Protein 1FYA (pdb70)

InterPro domains:
  IPR001844 Chaperonin Cpn60/GroEL [MF_00600] (2-547)
  IPR001844 Chaperonin Cpn60/GroEL [PR00298] (27-53)
  IPR001844 Chaperonin Cpn60/GroEL [PR00298] (83-110)
  IPR001844 Chaperonin Cpn60/GroEL [PR00298] (268-291)
  IPR001844 Chaperonin Cpn60/GroEL [PR00298] (350-375)
  IPR001844 Chaperonin Cpn60/GroEL [PR00298] (398-419)
  IPR001844 Chaperonin Cpn60/GroEL [PTHR45633] (2-528)
  IPR001844 Chaperonin Cpn60/GroEL [TIGR02348] (3-526)
  IPR001844 Chaperonin Cpn60/GroEL [cd03344] (4-523)
  IPR002423 Chaperonin Cpn60/GroEL/TCP-1 family [PF00118] (23-522)
  IPR018370 Chaperonin Cpn60, conserved site [PS00296] (405-416)
  IPR027409 GroEL-like apical domain superfamily [G3DSA:3.50.7.10] (192-373)
  IPR027409 GroEL-like apical domain superfamily [SSF52029] (185-376)
  IPR027410 TCP-1-like chaperonin intermediate domain superfamily [G3DSA:3.30.260.10] (137-410)
  IPR027410 TCP-1-like chaperonin intermediate domain superfamily [SSF54849] (137-203)
  IPR027413 GroEL-like equatorial domain superfamily [G3DSA:1.10.560.10] (6-522)
  IPR027413 GroEL-like equatorial domain superfamily [SSF48592] (7-521)

Organism: Escherichia coli (strain K12) (NCBI:txid83333)

Sequence (193 aa):
GLVPRGSEGMQFDRGYLSPYFINKPETGEVELESPFILLTDKKISNIRELLPVLEAVAKAGKPLLIIAEDVEGEALATLVVNTMRGIVKVAAVKAPGFGDRRKAMLQDIATLTGGTVISEELGMKLEKATLEDLGQAKRVVITKDTTTIIDGVGEEAAIQGRVAQIRQQIEEATSDYDREKLQERVAKLAGGV

Foldseek 3Di:
DDDPDFQPFQKFWKFFPDLLLDPPVVQSKHKFFWEWEAAEADEAADQLQCVQVLVQQLVVVGAYEYEYQYQDHPRVVVVSVCCNVVSHNYTYIYQHDDDPVSVLLSVLLCQQQQAAYQYPVVVGTSNPGHSNNIGTARMWMGHRTMIGGAARPHDPVSLVVSLVVLVVVLVVDDDPVSNVSSVSSNVSSRNRD

Secondary structure (DSSP, 8-state):
---SS----EEES---S-GGG--BTTTTBEEEES-EEEEBSSEE--STTTHHHHHHHHHHT--EEEEESEE-HHHHHHHHHHHHHTS--EEEEEPSS-HHHHHHHHHHHHHHHT---B-TTTT--GGG--TTTSEEEEEEEE-SS-EEEEEE---HHHHHHHHHHHHHHHHH-SSHHHHHHHHHHHHHHHHH-

B-factor: mean 19.39, std 9.58, range [2.0, 59.07]

Solvent-accessible surface area: 9599 Å² total; per-residue (Å²): 132,185,101,142,62,58,58,131,11,5,87,5,118,70,13,30,38,8,87,131,5,46,79,34,118,109,95,24,47,1,80,2,100,55,0,12,0,0,0,0,10,19,92,0,50,38,42,84,30,0,84,58,2,12,132,32,0,42,180,48,67,47,26,0,0,0,0,0,52,24,2,61,56,66,0,35,58,35,0,24,68,32,26,122,180,64,95,11,54,2,0,0,0,64,0,5,28,162,43,127,60,43,91,26,8,0,70,4,3,0,25,0,1,43,13,60,17,0,17,96,105,139,54,54,75,0,69,174,7,77,69,110,30,4,0,61,3,56,36,0,27,0,38,111,93,32,0,16,0,40,54,12,89,10,132,141,82,38,13,121,35,33,14,55,91,0,132,66,72,41,140,130,21,123,39,104,149,64,89,78,59,24,47,64,10,27,66,47,0,57,10,0,90

Radius of gyration: 16.26 Å; Cα contacts (8 Å, |Δi|>4): 420; chains: 1; bounding box: 42×41×42 Å

Structure (mmCIF, N/CA/C/O backbone):
data_1FYA
#
_entry.id   1FYA
#
_cell.length_a   75.930
_cell.length_b   83.940
_cell.length_c   35.300
_cell.angle_alpha   90.00
_cell.angle_beta   90.00
_cell.angle_gamma   90.00
#
_symmetry.space_group_name_H-M   'P 21 21 2'
#
loop_
_entity.id
_entity.type
_entity.pdbx_description
1 polymer '60 KD CHAPERONIN'
2 non-polymer GLYCEROL
3 water water
#
loop_
_atom_site.group_PDB
_atom_site.id
_atom_site.type_symbol
_atom_site.label_atom_id
_atom_site.label_alt_id
_atom_site.label_comp_id
_atom_site.label_asym_id
_atom_site.label_entity_id
_atom_site.label_seq_id
_atom_site.pdbx_PDB_ins_code
_atom_site.Cartn_x
_atom_site.Cartn_y
_atom_site.Cartn_z
_atom_site.occupancy
_atom_site.B_iso_or_equiv
_atom_site.auth_seq_id
_atom_site.auth_comp_id
_atom_site.auth_asym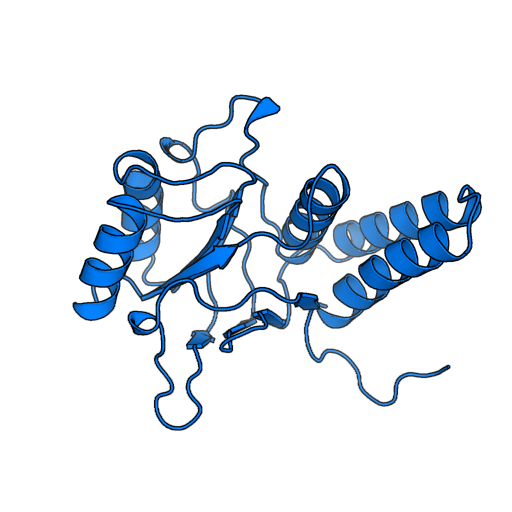_id
_atom_site.auth_atom_id
_atom_site.pdbx_PDB_model_num
ATOM 1 N N . GLY A 1 1 ? 52.623 13.518 15.720 1.00 46.53 184 GLY A N 1
ATOM 2 C CA . GLY A 1 1 ? 52.832 12.227 15.006 1.00 45.79 184 GLY A CA 1
ATOM 3 C C . GLY A 1 1 ? 52.490 12.354 13.525 1.00 45.26 184 GLY A C 1
ATOM 4 O O . GLY A 1 1 ? 51.605 13.117 13.142 1.00 46.39 184 GLY A O 1
ATOM 5 N N . LEU A 1 2 ? 53.186 11.589 12.694 1.00 43.92 185 LEU A N 1
ATOM 6 C CA . LEU A 1 2 ? 53.015 11.583 11.258 1.00 42.98 185 LEU A CA 1
ATOM 7 C C . LEU A 1 2 ? 51.607 11.199 10.801 1.00 42.44 185 LEU A C 1
ATOM 8 O O . LEU A 1 2 ? 50.946 10.396 11.452 1.00 43.13 185 LEU A O 1
ATOM 13 N N . VAL A 1 3 ? 51.213 11.719 9.643 1.00 41.49 186 VAL A N 1
ATOM 14 C CA . VAL A 1 3 ? 49.921 11.362 9.063 1.00 41.57 186 VAL A CA 1
ATOM 15 C C . VAL A 1 3 ? 50.182 10.551 7.793 1.00 41.97 186 VAL A C 1
ATOM 16 O O . VAL A 1 3 ? 50.799 11.007 6.835 1.00 41.54 186 VAL A O 1
ATOM 19 N N . PRO A 1 4 ? 49.738 9.297 7.810 1.00 43.17 187 PRO A N 1
ATOM 20 C CA . PRO A 1 4 ? 49.924 8.359 6.727 1.00 44.06 187 PRO A CA 1
ATOM 21 C C . PRO A 1 4 ? 49.493 8.804 5.344 1.00 44.59 187 PRO A C 1
ATOM 22 O O . PRO A 1 4 ? 50.187 8.505 4.363 1.00 45.79 187 PRO A O 1
ATOM 26 N N . ARG A 1 5 ? 48.352 9.472 5.220 1.00 44.10 188 ARG A N 1
ATOM 27 C CA . ARG A 1 5 ? 47.868 9.905 3.916 1.00 43.67 188 ARG A CA 1
ATOM 28 C C . ARG A 1 5 ? 48.193 11.364 3.625 1.00 42.89 188 ARG A C 1
ATOM 29 O O . ARG A 1 5 ? 49.043 11.960 4.285 1.00 42.97 188 ARG A O 1
ATOM 31 N N . GLY A 1 6 ? 47.513 11.924 2.624 1.00 41.80 189 GLY A N 1
ATOM 32 C CA . GLY A 1 6 ? 47.759 13.294 2.228 1.00 40.57 189 GLY A CA 1
ATOM 33 C C . GLY A 1 6 ? 46.548 14.204 2.250 1.00 40.05 189 GLY A C 1
ATOM 34 O O . GLY A 1 6 ? 46.045 14.587 3.305 1.00 40.77 189 GLY A O 1
ATOM 35 N N . SER A 1 7 ? 46.061 14.537 1.059 1.00 38.94 190 SER A N 1
ATOM 36 C CA . SER A 1 7 ? 44.951 15.459 0.905 1.00 37.42 190 SER A CA 1
ATOM 37 C C . SER A 1 7 ? 43.566 14.845 0.876 1.00 35.72 190 SER A C 1
ATOM 38 O O . SER A 1 7 ? 42.864 14.728 -0.130 1.00 36.36 190 SER A O 1
ATOM 41 N N . GLU A 1 8 ? 43.057 14.598 2.083 1.00 32.14 191 GLU A N 1
ATOM 42 C CA . GLU A 1 8 ? 41.738 14.046 2.324 1.00 29.53 191 GLU A CA 1
ATOM 43 C C . GLU A 1 8 ? 40.696 15.161 2.198 1.00 26.87 191 GLU A C 1
ATOM 44 O O . GLU A 1 8 ? 39.516 14.922 1.945 1.00 27.34 191 GLU A O 1
ATOM 50 N N . GLY A 1 9 ? 41.142 16.389 2.449 1.00 22.60 192 GLY A N 1
ATOM 51 C CA . GLY A 1 9 ? 40.305 17.563 2.356 1.00 18.25 192 GLY A CA 1
ATOM 52 C C . GLY A 1 9 ? 40.131 18.269 3.696 1.00 15.17 192 GLY A C 1
ATOM 53 O O . GLY A 1 9 ? 40.427 17.712 4.745 1.00 12.62 192 GLY A O 1
ATOM 54 N N . MET A 1 10 ? 39.872 19.572 3.611 1.00 14.30 193 MET A N 1
ATOM 55 C CA . MET A 1 10 ? 39.622 20.369 4.808 1.00 14.52 193 MET A CA 1
ATOM 56 C C . MET A 1 10 ? 38.230 19.970 5.317 1.00 14.58 193 MET A C 1
ATOM 57 O O . MET A 1 10 ? 37.256 20.026 4.565 1.00 13.43 193 MET A O 1
ATOM 62 N N . GLN A 1 11 ? 38.152 19.548 6.570 1.00 14.71 194 GLN A N 1
ATOM 63 C CA . GLN A 1 11 ? 36.882 19.127 7.145 1.00 14.37 194 GLN A CA 1
ATOM 64 C C . GLN A 1 11 ? 36.517 19.920 8.393 1.00 14.37 194 GLN A C 1
ATOM 65 O O . GLN A 1 11 ? 37.373 20.296 9.193 1.00 13.29 194 GLN A O 1
ATOM 71 N N . PHE A 1 12 ? 35.234 20.250 8.533 1.00 13.38 195 PHE A N 1
ATOM 72 C CA . PHE A 1 12 ? 34.743 20.970 9.707 1.00 12.71 195 PHE A CA 1
ATOM 73 C C . PHE A 1 12 ? 33.427 20.313 10.119 1.00 13.07 195 PHE A C 1
ATOM 74 O O . PHE A 1 12 ? 32.764 19.731 9.258 1.00 11.45 195 PHE A O 1
ATOM 82 N N . ASP A 1 13 ? 33.035 20.409 11.386 1.00 15.22 196 ASP A N 1
ATOM 83 C CA . ASP A 1 13 ? 31.826 19.724 11.838 1.00 16.43 196 ASP A CA 1
ATOM 84 C C . ASP A 1 13 ? 30.506 20.440 11.669 1.00 16.63 196 ASP A C 1
ATOM 85 O O . ASP A 1 13 ? 29.734 20.611 12.618 1.00 17.19 196 ASP A O 1
ATOM 90 N N . ARG A 1 14 ? 30.098 20.666 10.421 1.00 16.13 197 ARG A N 1
ATOM 91 C CA . ARG A 1 14 ? 28.830 21.292 10.078 1.00 15.66 197 ARG A CA 1
ATOM 92 C C . ARG A 1 14 ? 28.239 20.556 8.866 1.00 15.32 197 ARG A C 1
ATOM 93 O O . ARG A 1 14 ? 28.909 20.475 7.835 1.00 15.21 197 ARG A O 1
ATOM 101 N N . GLY A 1 15 ? 27.050 19.988 9.015 1.00 13.61 198 GLY A N 1
ATOM 102 C CA . GLY A 1 15 ? 26.404 19.232 7.964 1.00 12.81 198 GLY A CA 1
ATOM 103 C C . GLY A 1 15 ? 25.346 19.994 7.188 1.00 13.00 198 GLY A C 1
ATOM 104 O O . GLY A 1 15 ? 25.156 21.188 7.408 1.00 13.11 198 GLY A O 1
ATOM 105 N N . TYR A 1 16 ? 24.666 19.313 6.270 1.00 13.34 199 TYR A N 1
ATOM 106 C CA . TYR A 1 16 ? 23.655 19.929 5.421 1.00 13.69 199 TYR A CA 1
ATOM 107 C C . TYR A 1 16 ? 22.543 20.602 6.215 1.00 13.46 199 TYR A C 1
ATOM 108 O O . TYR A 1 16 ? 22.061 20.109 7.232 1.00 10.31 199 TYR A O 1
ATOM 117 N N . LEU A 1 17 ? 22.078 21.747 5.709 1.00 13.14 200 LEU A N 1
ATOM 118 C CA . LEU A 1 17 ? 21.022 22.506 6.364 1.00 15.54 200 LEU A CA 1
ATOM 119 C C . LEU A 1 17 ? 19.622 22.051 5.988 1.00 15.85 200 LEU A C 1
ATOM 120 O O . LEU A 1 17 ? 18.606 22.581 6.444 1.00 16.68 200 LEU A O 1
ATOM 125 N N . SER A 1 18 ? 19.536 21.060 5.120 1.00 16.80 201 SER A N 1
ATOM 126 C CA . SER A 1 18 ? 18.304 20.465 4.653 1.00 15.27 201 SER A CA 1
ATOM 127 C C . SER A 1 18 ? 18.606 19.132 3.975 1.00 15.01 201 SER A C 1
ATOM 128 O O . SER A 1 18 ? 19.404 19.042 3.046 1.00 14.95 201 SER A O 1
ATOM 131 N N . PRO A 1 19 ? 17.793 18.127 4.274 1.00 15.30 202 PRO A N 1
ATOM 132 C CA . PRO A 1 19 ? 17.901 16.799 3.702 1.00 15.20 202 PRO A CA 1
ATOM 133 C C . PRO A 1 19 ? 17.664 16.736 2.205 1.00 13.98 202 PRO A C 1
ATOM 134 O O . PRO A 1 19 ? 18.111 15.803 1.532 1.00 13.48 202 PRO A O 1
ATOM 138 N N . TYR A 1 20 ? 17.046 17.758 1.626 1.00 14.01 203 TYR A N 1
ATOM 139 C CA . TYR A 1 20 ? 16.763 17.862 0.211 1.00 14.29 203 TYR A CA 1
ATOM 140 C C . TYR A 1 20 ? 17.995 18.204 -0.615 1.00 14.73 203 TYR A C 1
ATOM 141 O O . TYR A 1 20 ? 17.967 18.112 -1.847 1.00 14.94 203 TYR A O 1
ATOM 150 N N . PHE A 1 21 ? 19.115 18.532 0.029 1.00 13.98 204 PHE A N 1
ATOM 151 C CA . PHE A 1 21 ? 20.362 18.788 -0.682 1.00 13.05 204 PHE A CA 1
ATOM 152 C C . PHE A 1 21 ? 20.989 17.442 -1.045 1.00 13.71 204 PHE A C 1
ATOM 153 O O . PHE A 1 21 ? 21.660 17.290 -2.068 1.00 14.84 204 PHE A O 1
ATOM 161 N N . ILE A 1 22 ? 20.710 16.428 -0.228 1.00 13.58 205 ILE A N 1
ATOM 162 C CA . ILE A 1 22 ? 21.239 15.089 -0.465 1.00 12.99 205 ILE A CA 1
ATOM 163 C C . ILE A 1 22 ? 21.069 14.676 -1.918 1.00 13.60 205 ILE A C 1
ATOM 164 O O . ILE A 1 22 ? 19.969 14.766 -2.465 1.00 14.37 205 ILE A O 1
ATOM 169 N N . ASN A 1 23 ? 22.167 14.307 -2.577 1.00 13.42 206 ASN A N 1
ATOM 170 C CA . ASN A 1 23 ? 22.116 13.839 -3.958 1.00 13.18 206 ASN A CA 1
ATOM 171 C C . ASN A 1 23 ? 22.746 12.453 -4.058 1.00 13.52 206 ASN A C 1
ATOM 172 O O . ASN A 1 23 ? 22.903 11.886 -5.134 1.00 15.18 206 ASN A O 1
ATOM 177 N N . LYS A 1 24 ? 23.103 11.868 -2.924 1.00 13.77 207 LYS A N 1
ATOM 178 C CA . LYS A 1 24 ? 23.615 10.511 -2.787 1.00 13.64 207 LYS A CA 1
ATOM 179 C C . LYS A 1 24 ? 22.735 9.839 -1.724 1.00 14.94 207 LYS A C 1
ATOM 180 O O . LYS A 1 24 ? 23.060 9.841 -0.538 1.00 15.62 207 LYS A O 1
ATOM 183 N N . PRO A 1 25 ? 21.569 9.342 -2.129 1.00 15.79 208 PRO A N 1
ATOM 184 C CA . PRO A 1 25 ? 20.583 8.785 -1.232 1.00 16.44 208 PRO A CA 1
ATOM 185 C C . PRO A 1 25 ? 20.972 7.562 -0.438 1.00 17.28 208 PRO A C 1
ATOM 186 O O . PRO A 1 25 ? 20.517 7.407 0.703 1.00 17.71 208 PRO A O 1
ATOM 190 N N . GLU A 1 26 ? 21.802 6.688 -0.997 1.00 18.53 209 GLU A N 1
ATOM 191 C CA . GLU A 1 26 ? 22.210 5.474 -0.299 1.00 19.80 209 GLU A CA 1
ATOM 192 C C . GLU A 1 26 ? 23.206 5.757 0.818 1.00 20.89 209 GLU A C 1
ATOM 193 O O . GLU A 1 26 ? 23.284 5.000 1.790 1.00 20.93 209 GLU A O 1
ATOM 195 N N . THR A 1 27 ? 24.001 6.813 0.669 1.00 21.44 210 THR A N 1
ATOM 196 C CA . THR A 1 27 ? 24.956 7.180 1.705 1.00 21.63 210 THR A CA 1
ATOM 197 C C . THR A 1 27 ? 24.370 8.280 2.583 1.00 20.49 210 THR A C 1
ATOM 198 O O . THR A 1 27 ? 24.814 8.477 3.712 1.00 21.41 210 THR A O 1
ATOM 202 N N . GLY A 1 28 ? 23.370 8.989 2.068 1.00 19.25 211 GLY A N 1
ATOM 203 C CA . GLY A 1 28 ? 22.756 10.082 2.826 1.00 18.98 211 GLY A CA 1
ATOM 204 C C . GLY A 1 28 ? 23.708 11.282 2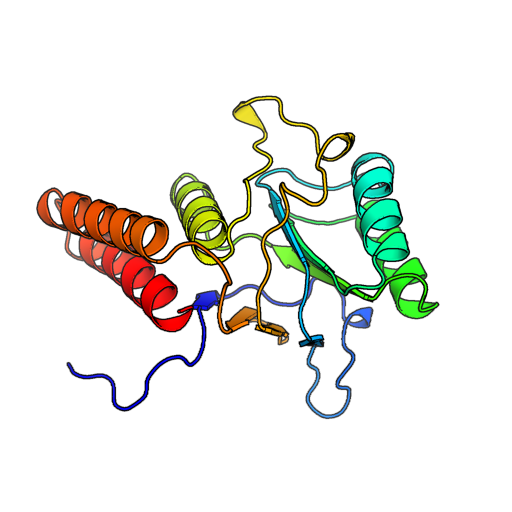.786 1.00 19.02 211 GLY A C 1
ATOM 205 O O . GLY A 1 28 ? 23.901 12.002 3.762 1.00 18.38 211 GLY A O 1
ATOM 206 N N . GLU A 1 29 ? 24.349 11.460 1.630 1.00 18.63 212 GLU A N 1
ATOM 207 C CA . GLU A 1 29 ? 25.309 12.519 1.432 1.00 19.26 212 GLU A CA 1
ATOM 208 C C . GLU A 1 29 ? 25.070 13.401 0.211 1.00 18.66 212 GLU A C 1
ATOM 209 O O . GLU A 1 29 ? 24.343 13.121 -0.732 1.00 19.35 212 GLU A O 1
ATOM 215 N N . VAL A 1 30 ? 25.751 14.535 0.260 1.00 16.99 213 VAL A N 1
ATOM 216 C CA . VAL A 1 30 ? 25.796 15.542 -0.777 1.00 16.30 213 VAL A CA 1
ATOM 217 C C . VAL A 1 30 ? 27.211 15.509 -1.379 1.00 16.20 213 VAL A C 1
ATOM 218 O O . VAL A 1 30 ? 28.198 15.583 -0.640 1.00 14.24 213 VAL A O 1
ATOM 222 N N . GLU A 1 31 ? 27.295 15.403 -2.694 1.00 16.68 214 GLU A N 1
ATOM 223 C CA . GLU A 1 31 ? 28.601 15.383 -3.363 1.00 17.89 214 GLU A CA 1
ATOM 224 C C . GLU A 1 31 ? 28.578 16.397 -4.498 1.00 16.13 214 GLU A C 1
ATOM 225 O O . GLU A 1 31 ? 27.794 16.253 -5.435 1.00 17.26 214 GLU A O 1
ATOM 231 N N . LEU A 1 32 ? 29.325 17.488 -4.360 1.00 15.17 215 LEU A N 1
ATOM 232 C CA . LEU A 1 32 ? 29.359 18.512 -5.403 1.00 13.95 215 LEU A CA 1
ATOM 233 C C . LEU A 1 32 ? 30.676 18.430 -6.167 1.00 12.35 215 LEU A C 1
ATOM 234 O O . LEU A 1 32 ? 31.727 18.312 -5.542 1.00 10.77 215 LEU A O 1
ATOM 239 N N . GLU A 1 33 ? 30.598 18.415 -7.488 1.00 12.79 216 GLU A N 1
ATOM 240 C CA . GLU A 1 33 ? 31.799 18.332 -8.318 1.00 13.83 216 GLU A CA 1
ATOM 241 C C . GLU A 1 33 ? 32.131 19.692 -8.906 1.00 12.62 216 GLU A C 1
ATOM 242 O O . GLU A 1 33 ? 31.265 20.430 -9.378 1.00 13.39 216 GLU A O 1
ATOM 248 N N . SER A 1 34 ? 33.374 20.130 -8.681 1.00 12.03 217 SER A N 1
ATOM 249 C CA . SER A 1 34 ? 33.806 21.450 -9.130 1.00 9.86 217 SER A CA 1
ATOM 250 C C . SER A 1 34 ? 32.822 22.527 -8.699 1.00 10.02 217 SER A C 1
ATOM 251 O O . SER A 1 34 ? 32.312 23.284 -9.534 1.00 11.21 217 SER A O 1
ATOM 254 N N . PRO A 1 35 ? 32.542 22.642 -7.409 1.00 9.38 218 PRO A N 1
ATOM 255 C CA . PRO A 1 35 ? 31.606 23.624 -6.913 1.00 9.04 218 PRO A CA 1
ATOM 256 C C . PRO A 1 35 ? 32.146 25.013 -6.634 1.00 10.84 218 PRO A C 1
ATOM 257 O O . PRO A 1 35 ? 33.301 25.176 -6.243 1.00 10.58 218 PRO A O 1
ATOM 261 N N . PHE A 1 36 ? 31.297 26.019 -6.847 1.00 10.34 219 PHE A N 1
ATOM 262 C CA . PHE A 1 36 ? 31.618 27.385 -6.477 1.00 9.54 219 PHE A CA 1
ATOM 263 C C . PHE A 1 36 ? 31.307 27.433 -4.973 1.00 10.41 219 PHE A C 1
ATOM 264 O O . PHE A 1 36 ? 30.485 26.622 -4.535 1.00 9.49 219 PHE A O 1
ATOM 272 N N . ILE A 1 37 ? 31.995 28.263 -4.201 1.00 12.03 220 ILE A N 1
ATOM 273 C CA . ILE A 1 37 ? 31.728 28.304 -2.766 1.00 13.41 220 ILE A CA 1
ATOM 274 C C . ILE A 1 37 ? 31.438 29.733 -2.311 1.00 14.49 220 ILE A C 1
ATOM 275 O O . ILE A 1 37 ? 32.259 30.626 -2.538 1.00 16.17 220 ILE A O 1
ATOM 280 N N . LEU A 1 38 ? 30.266 29.943 -1.715 1.00 12.83 221 LEU A N 1
ATOM 281 C CA . LEU A 1 38 ? 29.919 31.259 -1.188 1.00 11.73 221 LEU A CA 1
ATOM 282 C C . LEU A 1 38 ? 30.328 31.290 0.283 1.00 11.28 221 LEU A C 1
ATOM 283 O O . LEU A 1 38 ? 30.014 30.357 1.024 1.00 11.67 221 LEU A O 1
ATOM 288 N N . LEU A 1 39 ? 31.082 32.305 0.682 1.00 11.08 222 LEU A N 1
ATOM 289 C CA . LEU A 1 39 ? 31.531 32.422 2.061 1.00 10.07 222 LEU A CA 1
ATOM 290 C C . LEU A 1 39 ? 30.977 33.688 2.712 1.00 9.91 222 LEU A C 1
ATOM 291 O O . LEU A 1 39 ? 31.228 34.784 2.205 1.00 11.83 222 LEU A O 1
ATOM 296 N N . THR A 1 40 ? 30.352 33.544 3.877 1.00 8.96 223 THR A N 1
ATOM 297 C CA . THR A 1 40 ? 29.811 34.707 4.575 1.00 9.22 223 THR A CA 1
ATOM 298 C C . THR A 1 40 ? 29.627 34.429 6.057 1.00 8.66 223 THR A C 1
ATOM 299 O O . THR A 1 40 ? 29.472 33.288 6.489 1.00 10.02 223 THR A O 1
ATOM 303 N N . ASP A 1 41 ? 29.688 35.487 6.866 1.00 9.03 224 ASP A N 1
ATOM 304 C CA . ASP A 1 41 ? 29.480 35.331 8.304 1.00 9.26 224 ASP A CA 1
ATOM 305 C C . ASP A 1 41 ? 28.104 35.904 8.652 1.00 9.28 224 ASP A C 1
ATOM 306 O O . ASP A 1 41 ? 27.754 35.987 9.823 1.00 9.97 224 ASP A O 1
ATOM 311 N N . LYS A 1 42 ? 27.339 36.257 7.628 1.00 10.18 225 LYS A N 1
ATOM 312 C CA . LYS A 1 42 ? 26.001 36.805 7.781 1.00 12.76 225 LYS A CA 1
ATOM 313 C C . LYS A 1 42 ? 24.940 35.710 7.857 1.00 14.06 225 LYS A C 1
ATOM 314 O O . LYS A 1 42 ? 25.165 34.592 7.391 1.00 14.30 225 LYS A O 1
ATOM 320 N N . LYS A 1 43 ? 23.819 36.016 8.493 1.00 15.87 226 LYS A N 1
ATOM 321 C CA . LYS A 1 43 ? 22.701 35.083 8.595 1.00 16.51 226 LYS A CA 1
ATOM 322 C C . LYS A 1 43 ? 21.791 35.321 7.389 1.00 17.34 226 LYS A C 1
ATOM 323 O O . LYS A 1 43 ? 21.317 36.449 7.222 1.00 18.15 226 LYS A O 1
ATOM 329 N N . ILE A 1 44 ? 21.571 34.308 6.561 1.00 17.42 227 ILE A N 1
ATOM 330 C CA . ILE A 1 44 ? 20.714 34.490 5.386 1.00 17.89 227 ILE A CA 1
ATOM 331 C C . ILE A 1 44 ? 19.290 34.046 5.691 1.00 18.94 227 ILE A C 1
ATOM 332 O O . ILE A 1 44 ? 19.006 32.863 5.869 1.00 19.63 227 ILE A O 1
ATOM 337 N N . SER A 1 45 ? 18.376 35.003 5.799 1.00 20.05 228 SER A N 1
ATOM 338 C CA . SER A 1 45 ? 16.976 34.754 6.095 1.00 20.93 228 SER A CA 1
ATOM 339 C C . SER A 1 45 ? 16.078 35.075 4.902 1.00 21.32 228 SER A C 1
ATOM 340 O O . SER A 1 45 ? 15.016 34.482 4.723 1.00 21.05 228 SER A O 1
ATOM 343 N N . ASN A 1 46 ? 16.528 36.032 4.099 1.00 21.99 229 ASN A N 1
ATOM 344 C CA . ASN A 1 46 ? 15.771 36.448 2.930 1.00 23.25 229 ASN A CA 1
ATOM 345 C C . ASN A 1 46 ? 16.369 35.926 1.626 1.00 24.51 229 ASN A C 1
ATOM 346 O O . ASN A 1 46 ? 17.574 35.685 1.508 1.00 24.45 229 ASN A O 1
ATOM 348 N N . ILE A 1 47 ? 15.463 35.803 0.647 1.00 25.61 230 ILE A N 1
ATOM 349 C CA . ILE A 1 47 ? 15.890 35.309 -0.658 1.00 26.37 230 ILE A CA 1
ATOM 350 C C . ILE A 1 47 ? 16.417 36.439 -1.514 1.00 26.31 230 ILE A C 1
ATOM 351 O O . ILE A 1 47 ? 17.331 36.189 -2.307 1.00 25.70 230 ILE A O 1
ATOM 356 N N . ARG A 1 48 ? 16.009 37.682 -1.282 1.00 26.83 231 ARG A N 1
ATOM 357 C CA . ARG A 1 48 ? 16.530 38.799 -2.073 1.00 26.78 231 ARG A CA 1
ATOM 358 C C . ARG A 1 48 ? 18.053 38.852 -2.054 1.00 26.12 231 ARG A C 1
ATOM 359 O O . ARG A 1 48 ? 18.685 39.226 -3.045 1.00 25.88 231 ARG A O 1
ATOM 362 N N . GLU A 1 49 ? 18.697 38.482 -0.958 1.00 26.04 232 GLU A N 1
ATOM 363 C CA . GLU A 1 49 ? 20.127 38.433 -0.796 1.00 25.41 232 GLU A CA 1
ATOM 364 C C . GLU A 1 49 ? 20.844 37.427 -1.688 1.00 25.22 232 GLU A C 1
ATOM 365 O O . GLU A 1 49 ? 21.962 37.726 -2.124 1.00 26.05 232 GLU A O 1
ATOM 371 N N . LEU A 1 50 ? 20.280 36.255 -1.945 1.00 24.02 233 LEU A N 1
ATOM 372 C CA . LEU A 1 50 ? 20.929 35.231 -2.743 1.00 23.60 233 LEU A CA 1
ATOM 373 C C . LEU A 1 50 ? 20.636 35.232 -4.234 1.00 23.27 233 LEU A C 1
ATOM 374 O O . LEU A 1 50 ? 21.386 34.599 -4.988 1.00 21.85 233 LEU A O 1
ATOM 379 N N . LEU A 1 51 ? 19.621 35.945 -4.700 1.00 23.34 234 LEU A N 1
ATOM 380 C CA . LEU A 1 51 ? 19.247 35.975 -6.108 1.00 24.07 234 LEU A CA 1
ATOM 381 C C . LEU A 1 51 ? 20.359 36.242 -7.097 1.00 24.58 234 LEU A C 1
ATOM 382 O O . LEU A 1 51 ? 20.599 35.435 -8.001 1.00 25.38 234 LEU A O 1
ATOM 387 N N . PRO A 1 52 ? 21.067 37.356 -6.975 1.00 25.29 235 PRO A N 1
ATOM 388 C CA . PRO A 1 52 ? 22.176 37.688 -7.852 1.00 24.66 235 PRO A CA 1
ATOM 389 C C . PRO A 1 52 ? 23.200 36.571 -7.956 1.00 25.01 235 PRO A C 1
ATOM 390 O O . PRO A 1 52 ? 23.579 36.191 -9.074 1.00 24.51 235 PRO A O 1
ATOM 394 N N . VAL A 1 53 ? 23.629 35.986 -6.839 1.00 24.53 236 VAL A N 1
ATOM 395 C CA . VAL A 1 53 ? 24.600 34.894 -6.869 1.00 24.32 236 VAL A CA 1
ATOM 396 C C . VAL A 1 53 ? 24.024 33.642 -7.520 1.00 23.52 236 VAL A C 1
ATOM 397 O O . VAL A 1 53 ? 24.671 33.019 -8.363 1.00 23.93 236 VAL A O 1
ATOM 401 N N . LEU A 1 54 ? 22.798 33.286 -7.157 1.00 23.09 237 LEU A N 1
ATOM 402 C CA . LEU A 1 54 ? 22.133 32.109 -7.702 1.00 23.11 237 LEU A CA 1
ATOM 403 C C . LEU A 1 54 ? 21.942 32.218 -9.204 1.00 23.95 237 LEU A C 1
ATOM 404 O O . LEU A 1 54 ? 22.216 31.267 -9.941 1.00 23.65 237 LEU A O 1
ATOM 409 N N . GLU A 1 55 ? 21.535 33.392 -9.680 1.00 25.45 238 GLU A N 1
ATOM 410 C CA . GLU A 1 55 ? 21.368 33.624 -11.113 1.00 27.17 238 GLU A CA 1
ATOM 411 C C . GLU A 1 55 ? 22.709 33.436 -11.815 1.00 27.62 238 GLU A C 1
ATOM 412 O O . GLU A 1 55 ? 22.809 32.724 -12.814 1.00 28.85 238 GLU A O 1
ATOM 418 N N . ALA A 1 56 ? 23.754 34.063 -11.279 1.00 27.16 239 ALA A N 1
ATOM 419 C CA . ALA A 1 56 ? 25.100 33.947 -11.822 1.00 26.63 239 ALA A CA 1
ATOM 420 C C . ALA A 1 56 ? 25.558 32.492 -11.825 1.00 26.63 239 ALA A C 1
ATOM 421 O O . ALA A 1 56 ? 26.029 31.961 -12.827 1.00 26.98 239 ALA A O 1
ATOM 423 N N . VAL A 1 57 ? 25.415 31.832 -10.676 1.00 27.05 240 VAL A N 1
ATOM 424 C CA . VAL A 1 57 ? 25.800 30.422 -10.553 1.00 27.03 240 VAL A CA 1
ATOM 425 C C . VAL A 1 57 ? 25.022 29.587 -11.558 1.00 27.30 240 VAL A C 1
ATOM 426 O O . VAL A 1 57 ? 25.614 28.830 -12.336 1.00 26.73 240 VAL A O 1
ATOM 430 N N . ALA A 1 58 ? 23.712 29.803 -11.649 1.00 27.54 241 ALA A N 1
ATOM 431 C CA . ALA A 1 58 ? 22.870 29.102 -12.611 1.00 28.61 241 ALA A CA 1
ATOM 432 C C . ALA A 1 58 ? 23.311 29.352 -14.049 1.00 29.64 241 ALA A C 1
ATOM 433 O O . ALA A 1 58 ? 23.350 28.414 -14.850 1.00 30.78 241 ALA A O 1
ATOM 435 N N . LYS A 1 59 ? 23.720 30.571 -14.384 1.00 29.88 242 LYS A N 1
ATOM 436 C CA . LYS A 1 59 ? 24.185 30.913 -15.721 1.00 29.92 242 LYS A CA 1
ATOM 437 C C . LYS A 1 59 ? 25.529 30.272 -16.034 1.00 30.05 242 LYS A C 1
ATOM 438 O O . LYS A 1 59 ? 25.800 29.936 -17.191 1.00 31.30 242 LYS A O 1
ATOM 444 N N . ALA A 1 60 ? 26.367 30.058 -15.024 1.00 28.38 243 ALA A N 1
ATOM 445 C CA . ALA A 1 60 ? 27.668 29.432 -15.223 1.00 26.25 243 ALA A CA 1
ATOM 446 C C . ALA A 1 60 ? 27.549 27.917 -15.343 1.00 25.53 243 ALA A C 1
ATOM 447 O O . ALA A 1 60 ? 28.447 27.244 -15.864 1.00 25.65 243 ALA A O 1
ATOM 449 N N . GLY A 1 61 ? 26.447 27.358 -14.853 1.00 23.88 244 GLY A N 1
ATOM 450 C CA . GLY A 1 61 ? 26.217 25.919 -14.914 1.00 21.66 244 GLY A CA 1
ATOM 451 C C . GLY A 1 61 ? 27.160 25.180 -13.973 1.00 19.99 244 GLY A C 1
ATOM 452 O O . GLY A 1 61 ? 27.692 24.129 -14.322 1.00 21.23 244 GLY A O 1
ATOM 453 N N . LYS A 1 62 ? 27.283 25.673 -12.751 1.00 19.14 245 LYS A N 1
ATOM 454 C CA . LYS A 1 62 ? 28.171 25.074 -11.753 1.00 18.12 245 LYS A CA 1
ATOM 455 C C . LYS A 1 62 ? 27.511 24.970 -10.390 1.00 15.84 245 LYS A C 1
ATOM 456 O O . LYS A 1 62 ? 26.769 25.866 -9.995 1.00 16.43 245 LYS A O 1
ATOM 462 N N . PRO A 1 63 ? 27.759 23.893 -9.659 1.00 14.49 246 PRO A N 1
ATOM 463 C CA . PRO A 1 63 ? 27.219 23.687 -8.332 1.00 13.02 246 PRO A CA 1
ATOM 464 C C . PRO A 1 63 ? 27.665 24.768 -7.358 1.00 12.91 246 PRO A C 1
ATOM 465 O O . PRO A 1 63 ? 28.675 25.444 -7.562 1.00 13.01 246 PRO A O 1
ATOM 469 N N . LEU A 1 64 ? 26.931 24.931 -6.261 1.00 12.44 247 LEU A N 1
ATOM 470 C CA . LEU A 1 64 ? 27.271 25.938 -5.270 1.00 11.82 247 LEU A CA 1
ATOM 471 C C . LEU A 1 64 ? 27.137 25.425 -3.842 1.00 13.94 247 LEU A C 1
ATOM 472 O O . LEU A 1 64 ? 26.181 24.740 -3.480 1.00 14.63 247 LEU A O 1
ATOM 477 N N . LEU A 1 65 ? 28.144 25.775 -3.049 1.00 12.98 248 LEU A N 1
ATOM 478 C CA . LEU A 1 65 ? 28.154 25.442 -1.638 1.00 12.45 248 LEU A CA 1
ATOM 479 C C . LEU A 1 65 ? 28.050 26.764 -0.870 1.00 12.62 248 LEU A C 1
ATOM 480 O O . LEU A 1 65 ? 28.888 27.643 -1.092 1.00 11.32 248 LEU A O 1
ATOM 485 N N . ILE A 1 66 ? 27.007 26.901 -0.052 1.00 12.24 249 ILE A N 1
ATOM 486 C CA . ILE A 1 66 ? 26.866 28.120 0.738 1.00 10.94 249 ILE A CA 1
ATOM 487 C C . ILE A 1 66 ? 27.284 27.870 2.188 1.00 11.38 249 ILE A C 1
ATOM 488 O O . ILE A 1 66 ? 26.779 26.980 2.865 1.00 10.87 249 ILE A O 1
ATOM 493 N N . ILE A 1 67 ? 28.290 28.635 2.617 1.00 11.58 250 ILE A N 1
ATOM 494 C CA . ILE A 1 67 ? 28.777 28.551 3.995 1.00 12.71 250 ILE A CA 1
ATOM 495 C C . ILE A 1 67 ? 28.446 29.898 4.649 1.00 13.74 250 ILE A C 1
ATOM 496 O O . ILE A 1 67 ? 29.080 30.916 4.371 1.00 13.91 250 ILE A O 1
ATOM 501 N N . ALA A 1 68 ? 27.425 29.880 5.499 1.00 14.10 251 ALA A N 1
ATOM 502 C CA . ALA A 1 68 ? 26.999 31.128 6.135 1.00 14.18 251 ALA A CA 1
ATOM 503 C C . ALA A 1 68 ? 26.862 30.954 7.632 1.00 14.74 251 ALA A C 1
ATOM 504 O O . ALA A 1 68 ? 26.947 29.828 8.141 1.00 15.66 251 ALA A O 1
ATOM 506 N N . GLU A 1 69 ? 26.547 32.045 8.334 1.00 14.15 252 GLU A N 1
ATOM 507 C CA . GLU A 1 69 ? 26.315 31.910 9.781 1.00 14.80 252 GLU A CA 1
ATOM 508 C C . GLU A 1 69 ? 25.170 30.903 9.923 1.00 15.29 252 GLU A C 1
ATOM 509 O O . GLU A 1 69 ? 25.243 29.906 10.637 1.00 14.32 252 GLU A O 1
ATOM 515 N N . ASP A 1 70 ? 24.110 31.158 9.158 1.00 15.22 253 ASP A N 1
ATOM 516 C CA . ASP A 1 70 ? 22.974 30.258 9.081 1.00 16.34 253 ASP A CA 1
ATOM 517 C C . ASP A 1 70 ? 22.188 30.612 7.820 1.00 16.84 253 ASP A C 1
ATOM 518 O O . ASP A 1 70 ? 22.358 31.697 7.270 1.00 17.09 253 ASP A O 1
ATOM 523 N N . VAL A 1 71 ? 21.474 29.638 7.286 1.00 16.92 254 VAL A N 1
ATOM 524 C CA . VAL A 1 71 ? 20.630 29.844 6.116 1.00 18.04 254 VAL A CA 1
ATOM 525 C C . VAL A 1 71 ? 19.260 29.277 6.529 1.00 18.46 254 VAL A C 1
ATOM 526 O O . VAL A 1 71 ? 19.132 28.078 6.781 1.00 20.34 254 VAL A O 1
ATOM 530 N N . GLU A 1 72 ? 18.294 30.167 6.686 1.00 17.21 255 GLU A N 1
ATOM 531 C CA . GLU A 1 72 ? 16.987 29.763 7.185 1.00 17.01 255 GLU A CA 1
ATOM 532 C C . GLU A 1 72 ? 15.784 30.410 6.524 1.00 15.08 255 GLU A C 1
ATOM 533 O O . GLU A 1 72 ? 15.860 31.190 5.582 1.00 14.74 255 GLU A O 1
ATOM 539 N N . GLY A 1 73 ? 14.613 30.090 7.069 1.00 15.81 256 GLY A N 1
ATOM 540 C CA . GLY A 1 73 ? 13.332 30.604 6.645 1.00 15.61 256 GLY A CA 1
ATOM 541 C C . GLY A 1 73 ? 13.071 30.575 5.156 1.00 15.67 256 GLY A C 1
ATOM 542 O 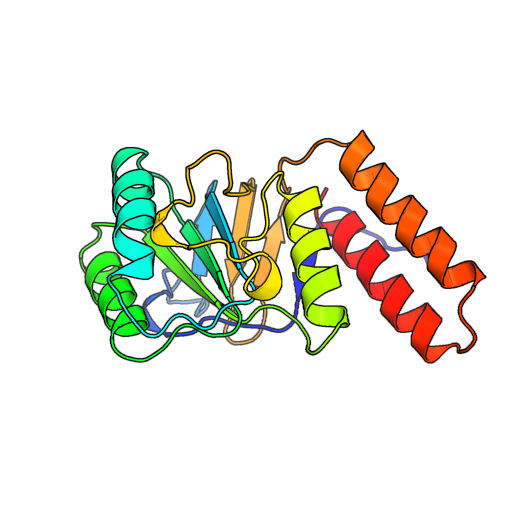O . GLY A 1 73 ? 13.261 29.546 4.508 1.00 17.03 256 GLY A O 1
ATOM 543 N N . GLU A 1 74 ? 12.668 31.705 4.587 1.00 15.85 257 GLU A N 1
ATOM 544 C CA . GLU A 1 74 ? 12.376 31.796 3.161 1.00 17.77 257 GLU A CA 1
ATOM 545 C C . GLU A 1 74 ? 13.597 31.524 2.292 1.00 17.96 257 GLU A C 1
ATOM 546 O O . GLU A 1 74 ? 13.483 30.893 1.238 1.00 21.00 257 GLU A O 1
ATOM 548 N N . ALA A 1 75 ? 14.756 32.004 2.719 1.00 17.18 258 ALA A N 1
ATOM 549 C CA . ALA A 1 75 ? 15.995 31.788 1.986 1.00 16.25 258 ALA A CA 1
ATOM 550 C C . ALA A 1 75 ? 16.278 30.302 1.797 1.00 16.57 258 ALA A C 1
ATOM 551 O O . ALA A 1 75 ? 16.577 29.870 0.686 1.00 17.91 258 ALA A O 1
ATOM 553 N N . LEU A 1 76 ? 16.238 29.525 2.878 1.00 16.15 259 LEU A N 1
ATOM 554 C CA . LEU A 1 76 ? 16.512 28.091 2.773 1.00 16.98 259 LEU A CA 1
ATOM 555 C C . LEU A 1 76 ? 15.491 27.405 1.873 1.00 17.72 259 LEU A C 1
ATOM 556 O O . LEU A 1 76 ? 15.825 26.565 1.040 1.00 18.60 259 LEU A O 1
ATOM 561 N N . ALA A 1 77 ? 14.222 27.783 2.022 1.00 18.30 260 ALA A N 1
ATOM 562 C CA . ALA A 1 77 ? 13.117 27.254 1.241 1.00 18.57 260 ALA A CA 1
ATOM 563 C C . ALA A 1 77 ? 13.296 27.511 -0.250 1.00 19.51 260 ALA A C 1
ATOM 564 O O . ALA A 1 77 ? 13.036 26.615 -1.061 1.00 21.65 260 ALA A O 1
ATOM 566 N N . THR A 1 78 ? 13.786 28.689 -0.635 1.00 18.40 261 THR A N 1
ATOM 567 C CA . THR A 1 78 ? 14.004 28.972 -2.049 1.00 18.15 261 THR A CA 1
ATOM 568 C C . THR A 1 78 ? 15.188 28.185 -2.596 1.00 16.46 261 THR A C 1
ATOM 569 O O . THR A 1 78 ? 15.202 27.899 -3.794 1.00 17.24 261 THR A O 1
ATOM 573 N N . LEU A 1 79 ? 16.179 27.868 -1.772 1.00 15.32 262 LEU A N 1
ATOM 574 C CA . LEU A 1 79 ? 17.304 27.054 -2.219 1.00 15.22 262 LEU A CA 1
ATOM 575 C C . LEU A 1 79 ? 16.798 25.627 -2.459 1.00 15.23 262 LEU A C 1
ATOM 576 O O . LEU A 1 79 ? 17.137 24.985 -3.448 1.00 15.00 262 LEU A O 1
ATOM 581 N N . VAL A 1 80 ? 15.965 25.151 -1.526 1.00 14.78 263 VAL A N 1
ATOM 582 C CA . VAL A 1 80 ? 15.398 23.813 -1.620 1.00 13.99 263 VAL A CA 1
ATOM 583 C C . VAL A 1 80 ? 14.541 23.669 -2.869 1.00 13.81 263 VAL A C 1
ATOM 584 O O . VAL A 1 80 ? 14.689 22.665 -3.557 1.00 14.05 263 VAL A O 1
ATOM 588 N N . VAL A 1 81 ? 13.650 24.621 -3.136 1.00 14.98 264 VAL A N 1
ATOM 589 C CA . VAL A 1 81 ? 12.793 24.517 -4.315 1.00 16.08 264 VAL A CA 1
ATOM 590 C C . VAL A 1 81 ? 13.606 24.558 -5.602 1.00 16.75 264 VAL A C 1
ATOM 591 O O . VAL A 1 81 ? 13.373 23.742 -6.498 1.00 17.43 264 VAL A O 1
ATOM 595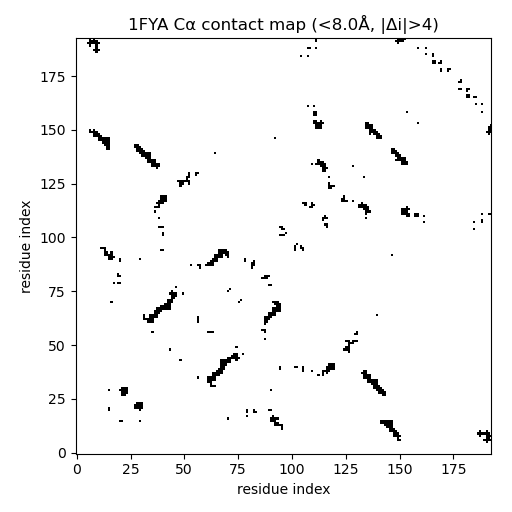 N N . ASN A 1 82 ? 14.606 25.432 -5.691 1.00 17.28 265 ASN A N 1
ATOM 596 C CA . ASN A 1 82 ? 15.424 25.539 -6.899 1.00 16.78 265 ASN A CA 1
ATOM 597 C C . ASN A 1 82 ? 16.324 24.336 -7.102 1.00 16.53 265 ASN A C 1
ATOM 598 O O . ASN A 1 82 ? 16.516 23.888 -8.232 1.00 15.92 265 ASN A O 1
ATOM 603 N N . THR A 1 83 ? 16.838 23.734 -6.035 1.00 17.96 266 THR A N 1
ATOM 604 C CA . THR A 1 83 ? 17.670 22.544 -6.121 1.00 18.15 266 THR A CA 1
ATOM 605 C C . THR A 1 83 ? 16.842 21.315 -6.483 1.00 17.07 266 THR A C 1
ATOM 606 O O . THR A 1 83 ? 17.313 20.417 -7.176 1.00 16.53 266 THR A O 1
ATOM 610 N N . MET A 1 84 ? 15.613 21.250 -5.979 1.00 17.44 267 MET A N 1
ATOM 611 C CA . MET A 1 84 ? 14.743 20.109 -6.256 1.00 17.82 267 MET A CA 1
ATOM 612 C C . MET A 1 84 ? 14.332 20.090 -7.724 1.00 18.80 267 MET A C 1
ATOM 613 O O . MET A 1 84 ? 14.304 19.038 -8.362 1.00 18.36 267 MET A O 1
ATOM 618 N N . ARG A 1 85 ? 14.110 21.276 -8.286 1.00 19.21 268 ARG A N 1
ATOM 619 C CA . ARG A 1 85 ? 13.722 21.406 -9.682 1.00 20.69 268 ARG A CA 1
ATOM 620 C C . ARG A 1 85 ? 14.885 21.280 -10.647 1.00 21.38 268 ARG A C 1
ATOM 621 O O . ARG A 1 85 ? 14.670 21.141 -11.853 1.00 21.54 268 ARG A O 1
ATOM 629 N N . GLY A 1 86 ? 16.118 21.347 -10.160 1.00 22.26 269 GLY A N 1
ATOM 630 C CA . GLY A 1 86 ? 17.291 21.190 -11.007 1.00 22.76 269 GLY A CA 1
ATOM 631 C C . GLY A 1 86 ? 17.708 22.490 -11.672 1.00 23.58 269 GLY A C 1
ATOM 632 O O . GLY A 1 86 ? 18.429 22.478 -12.668 1.00 24.56 269 GLY A O 1
ATOM 633 N N . ILE A 1 87 ? 17.255 23.614 -11.128 1.00 24.30 270 ILE A N 1
ATOM 634 C CA . ILE A 1 87 ? 17.615 24.914 -11.694 1.00 24.62 270 ILE A CA 1
ATOM 635 C C . ILE A 1 87 ? 19.039 25.257 -11.274 1.00 25.29 270 ILE A C 1
ATOM 636 O O . ILE A 1 87 ? 19.829 25.790 -12.047 1.00 25.77 270 ILE A O 1
ATOM 641 N N . VAL A 1 88 ? 19.383 24.922 -10.038 1.00 25.71 271 VAL A N 1
ATOM 642 C CA . VAL A 1 88 ? 20.678 25.130 -9.432 1.00 25.39 271 VAL A CA 1
ATOM 643 C C . VAL A 1 88 ? 21.025 23.950 -8.514 1.00 25.15 271 VAL A C 1
ATOM 644 O O . VAL A 1 88 ? 20.145 23.441 -7.821 1.00 25.14 271 VAL A O 1
ATOM 648 N N . LYS A 1 89 ? 22.293 23.567 -8.483 1.00 24.61 272 LYS A N 1
ATOM 649 C CA . LYS A 1 89 ? 22.740 22.487 -7.602 1.00 23.42 272 LYS A CA 1
ATOM 650 C C . LYS A 1 89 ? 23.395 23.137 -6.384 1.00 22.93 272 LYS A C 1
ATOM 651 O O . LYS A 1 89 ? 24.581 23.454 -6.420 1.00 24.63 272 LYS A O 1
ATOM 654 N N . VAL A 1 90 ? 22.601 23.435 -5.364 1.00 21.05 273 VAL A N 1
ATOM 655 C CA . VAL A 1 90 ? 23.077 24.109 -4.170 1.00 19.65 273 VAL A CA 1
ATOM 656 C C . VAL A 1 90 ? 23.010 23.238 -2.920 1.00 19.13 273 VAL A C 1
ATOM 657 O O . VAL A 1 90 ? 22.283 22.252 -2.818 1.00 20.64 273 VAL A O 1
ATOM 661 N N . ALA A 1 91 ? 23.807 23.613 -1.934 1.00 16.48 274 ALA A N 1
ATOM 662 C CA . ALA A 1 91 ? 23.872 22.996 -0.623 1.00 14.46 274 ALA A CA 1
ATOM 663 C C . ALA A 1 91 ? 24.336 24.105 0.325 1.00 13.35 274 ALA A C 1
ATOM 664 O O . ALA A 1 91 ? 25.152 24.940 -0.066 1.00 12.66 274 ALA A O 1
ATOM 666 N N . ALA A 1 92 ? 23.706 24.185 1.487 1.00 12.93 275 ALA A N 1
ATOM 667 C CA . ALA A 1 92 ? 24.075 25.214 2.454 1.00 11.57 275 ALA A CA 1
ATOM 668 C C . ALA A 1 92 ? 24.418 24.556 3.783 1.00 11.36 275 ALA A C 1
ATOM 669 O O . ALA A 1 92 ? 23.798 23.573 4.196 1.00 11.87 275 ALA A O 1
ATOM 671 N N . VAL A 1 93 ? 25.466 25.050 4.423 1.00 9.58 276 VAL A N 1
ATOM 672 C CA . VAL A 1 93 ? 25.943 24.579 5.707 1.00 9.19 276 VAL A CA 1
ATOM 673 C C . VAL A 1 93 ? 26.292 25.806 6.557 1.00 8.36 276 VAL A C 1
ATOM 674 O O . VAL A 1 93 ? 26.526 26.862 5.977 1.00 7.43 276 VAL A O 1
ATOM 678 N N . LYS A 1 94 ? 26.388 25.633 7.862 1.00 9.54 277 LYS A N 1
ATOM 679 C CA . LYS A 1 94 ? 26.798 26.716 8.742 1.00 10.45 277 LYS A CA 1
ATOM 680 C C . LYS A 1 94 ? 28.328 26.851 8.735 1.00 10.88 277 LYS A C 1
ATOM 681 O O . LYS A 1 94 ? 29.032 25.849 8.626 1.00 11.13 277 LYS A O 1
ATOM 687 N N . ALA A 1 95 ? 28.796 28.067 8.977 1.00 10.76 278 ALA A N 1
ATOM 688 C CA . ALA A 1 95 ? 30.230 28.313 9.065 1.00 10.31 278 ALA A CA 1
ATOM 689 C C . ALA A 1 95 ? 30.720 27.660 10.356 1.00 11.41 278 ALA A C 1
ATOM 690 O O . ALA A 1 95 ? 30.047 27.689 11.389 1.00 13.57 278 ALA A O 1
ATOM 692 N N . PRO A 1 96 ? 31.878 27.017 10.286 1.00 11.42 279 PRO A N 1
ATOM 693 C CA . PRO A 1 96 ? 32.452 26.328 11.418 1.00 10.87 279 PRO A CA 1
ATOM 694 C C . PRO A 1 96 ? 32.721 27.228 12.611 1.00 11.53 279 PRO A C 1
ATOM 695 O O . PRO A 1 96 ? 33.116 28.381 12.448 1.00 11.79 279 PRO A O 1
ATOM 699 N N . GLY A 1 97 ? 32.604 26.680 13.815 1.00 12.50 280 GLY A N 1
ATOM 700 C CA . GLY A 1 97 ? 32.899 27.371 15.047 1.00 13.04 280 GLY A CA 1
ATOM 701 C C . GLY A 1 97 ? 32.043 28.559 15.415 1.00 14.30 280 GLY A C 1
ATOM 702 O O . GLY A 1 97 ? 30.868 28.636 15.035 1.00 13.86 280 GLY 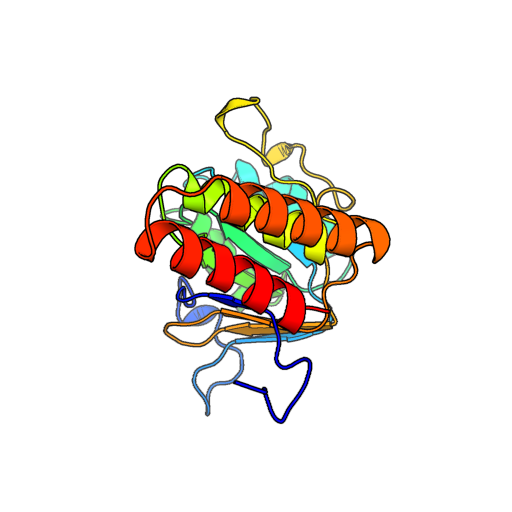A O 1
ATOM 703 N N . PHE A 1 98 ? 32.588 29.464 16.233 1.00 15.53 281 PHE A N 1
ATOM 704 C CA . PHE A 1 98 ? 31.836 30.641 16.661 1.00 18.37 281 PHE A CA 1
ATOM 705 C C . PHE A 1 98 ? 32.777 31.797 16.987 1.00 18.23 281 PHE A C 1
ATOM 706 O O . PHE A 1 98 ? 33.992 31.626 17.007 1.00 19.10 281 PHE A O 1
ATOM 714 N N . GLY A 1 99 ? 32.216 32.959 17.271 1.00 18.80 282 GLY A N 1
ATOM 715 C CA . GLY A 1 99 ? 32.961 34.148 17.628 1.00 19.16 282 GLY A CA 1
ATOM 716 C C . GLY A 1 99 ? 34.078 34.474 16.650 1.00 19.19 282 GLY A C 1
ATOM 717 O O . GLY A 1 99 ? 33.916 34.415 15.432 1.00 18.23 282 GLY A O 1
ATOM 718 N N . ASP A 1 100 ? 35.250 34.789 17.196 1.00 18.39 283 ASP A N 1
ATOM 719 C CA . ASP A 1 100 ? 36.413 35.131 16.397 1.00 18.08 283 ASP A CA 1
ATOM 720 C C . ASP A 1 100 ? 36.986 33.959 15.617 1.00 17.46 283 ASP A C 1
ATOM 721 O O . ASP A 1 100 ? 37.481 34.166 14.505 1.00 17.71 283 ASP A O 1
ATOM 726 N N . ARG A 1 101 ? 36.895 32.739 16.137 1.00 17.36 284 ARG A N 1
ATOM 727 C CA . ARG A 1 101 ? 37.412 31.571 15.439 1.00 18.52 284 ARG A CA 1
ATOM 728 C C . ARG A 1 101 ? 36.636 31.259 14.168 1.00 19.07 284 ARG A C 1
ATOM 729 O O . ARG A 1 101 ? 37.208 30.766 13.186 1.00 20.12 284 ARG A O 1
ATOM 737 N N . ARG A 1 102 ? 35.344 31.575 14.154 1.00 18.53 285 ARG A N 1
ATOM 738 C CA . ARG A 1 102 ? 34.511 31.376 12.976 1.00 16.80 285 ARG A CA 1
ATOM 739 C C . ARG A 1 102 ? 34.992 32.288 11.848 1.00 16.16 285 ARG A C 1
ATOM 740 O O . ARG A 1 102 ? 35.192 31.863 10.708 1.00 15.18 285 ARG A O 1
ATOM 748 N N . LYS A 1 103 ? 35.208 33.559 12.179 1.00 15.55 286 LYS A N 1
ATOM 749 C CA . LYS A 1 103 ? 35.685 34.519 11.181 1.00 14.25 286 LYS A CA 1
ATOM 750 C C . LYS A 1 103 ? 37.071 34.133 10.686 1.00 13.10 286 LYS A C 1
ATOM 751 O O . LYS A 1 103 ? 37.304 34.167 9.472 1.00 13.79 286 LYS A O 1
ATOM 757 N N . ALA A 1 104 ? 37.977 33.703 11.563 1.00 11.37 287 ALA A N 1
ATOM 758 C CA . ALA A 1 104 ? 39.312 33.283 11.136 1.00 11.00 287 ALA A CA 1
ATOM 759 C C . ALA A 1 104 ? 39.202 32.048 10.239 1.00 9.50 287 ALA A C 1
ATOM 760 O O . ALA A 1 104 ? 39.844 32.001 9.190 1.00 8.68 287 ALA A O 1
ATOM 762 N N . MET A 1 105 ? 38.370 31.082 10.644 1.00 8.93 288 MET A N 1
ATOM 763 C CA . MET A 1 105 ? 38.165 29.875 9.848 1.00 7.71 288 MET A CA 1
ATOM 764 C C . MET A 1 105 ? 37.487 30.185 8.525 1.00 7.98 288 MET A C 1
ATOM 765 O O . MET A 1 105 ? 37.906 29.654 7.481 1.00 9.23 288 MET A O 1
ATOM 770 N N . LEU A 1 106 ? 36.577 31.154 8.466 1.00 6.13 289 LEU A N 1
ATOM 771 C CA . LEU A 1 106 ? 35.952 31.550 7.201 1.00 6.40 289 LEU A CA 1
ATOM 772 C C . LEU A 1 106 ? 37.047 32.093 6.282 1.00 6.46 289 LEU A C 1
ATOM 773 O O . LEU A 1 106 ? 37.083 31.798 5.086 1.00 6.31 289 LEU A O 1
ATOM 778 N N . GLN A 1 107 ? 37.975 32.866 6.852 1.00 6.98 290 GLN A N 1
ATOM 779 C CA . GLN A 1 107 ? 39.095 33.376 6.071 1.00 9.31 290 GLN A CA 1
ATOM 780 C C . GLN A 1 107 ? 40.009 32.235 5.633 1.00 8.40 290 GLN A C 1
ATOM 781 O O . GLN A 1 107 ? 40.425 32.227 4.471 1.00 7.91 290 GLN A O 1
ATOM 787 N N . ASP A 1 108 ? 40.230 31.224 6.470 1.00 9.53 291 ASP A N 1
ATOM 788 C CA . ASP A 1 108 ? 41.052 30.078 6.103 1.00 9.30 291 ASP A CA 1
ATOM 789 C C . ASP A 1 108 ? 40.518 29.391 4.844 1.00 9.93 291 ASP A C 1
ATOM 790 O O . ASP A 1 108 ? 41.291 29.016 3.962 1.00 9.87 291 ASP A O 1
ATOM 795 N N . ILE A 1 109 ? 39.201 29.222 4.765 1.00 7.87 292 ILE A N 1
ATOM 796 C CA . ILE A 1 109 ? 38.535 28.607 3.626 1.00 7.46 292 ILE A CA 1
ATOM 797 C C . ILE A 1 109 ? 38.538 29.518 2.406 1.00 6.53 292 ILE A C 1
ATOM 798 O O . ILE A 1 109 ? 38.644 29.048 1.272 1.00 7.24 292 ILE A O 1
ATOM 803 N N . ALA A 1 110 ? 38.503 30.827 2.633 1.00 5.62 293 ALA A N 1
ATOM 804 C CA . ALA A 1 110 ? 38.549 31.800 1.547 1.00 5.57 293 ALA A CA 1
ATOM 805 C C . ALA A 1 110 ? 39.907 31.716 0.864 1.00 6.37 293 ALA A C 1
ATOM 806 O O . ALA A 1 110 ? 40.024 31.539 -0.343 1.00 7.62 293 ALA A O 1
ATOM 808 N N . THR A 1 111 ? 40.941 31.745 1.701 1.00 6.27 294 THR A N 1
ATOM 809 C CA . THR A 1 111 ? 42.299 31.646 1.187 1.00 7.05 294 THR A CA 1
ATOM 810 C C . THR A 1 111 ? 42.548 30.302 0.524 1.00 6.84 294 THR A C 1
ATOM 811 O O . THR A 1 111 ? 43.133 30.258 -0.561 1.00 3.83 294 THR A O 1
ATOM 815 N N . LEU A 1 112 ? 42.042 29.207 1.088 1.00 7.37 295 LEU A N 1
ATOM 816 C CA . LEU A 1 112 ? 42.259 27.900 0.477 1.00 9.79 295 LEU A CA 1
ATOM 817 C C . LEU A 1 112 ? 41.584 27.803 -0.889 1.00 10.70 295 LEU A C 1
ATOM 818 O O . LEU A 1 112 ? 42.126 27.286 -1.864 1.00 12.36 295 LEU A O 1
ATOM 823 N N . THR A 1 113 ? 40.351 28.301 -0.955 1.00 10.86 296 THR A N 1
ATOM 824 C CA . THR A 1 113 ? 39.545 28.214 -2.162 1.00 10.36 296 THR A CA 1
ATOM 825 C C . THR A 1 113 ? 39.662 29.397 -3.097 1.00 10.15 296 THR A C 1
ATOM 826 O O . THR A 1 113 ? 39.104 29.338 -4.194 1.00 9.41 296 THR A O 1
ATOM 830 N N . GLY A 1 114 ? 40.394 30.444 -2.729 1.00 10.56 297 GLY A N 1
ATOM 831 C CA . GLY A 1 114 ? 40.536 31.621 -3.582 1.00 9.01 297 GLY A CA 1
ATOM 832 C C . GLY A 1 114 ? 39.242 32.420 -3.619 1.00 10.37 297 GLY A C 1
ATOM 833 O O . GLY A 1 114 ? 38.870 33.018 -4.631 1.00 10.25 297 GLY A O 1
ATOM 834 N N . GLY A 1 115 ? 38.541 32.452 -2.489 1.00 10.93 298 GLY A N 1
ATOM 835 C CA . GLY A 1 115 ? 37.274 33.190 -2.432 1.00 11.27 298 GLY A CA 1
ATOM 836 C C . GLY A 1 115 ? 37.464 34.419 -1.553 1.00 11.30 298 GLY A C 1
ATOM 837 O O . GLY A 1 115 ? 38.562 34.672 -1.067 1.00 11.34 298 GLY A O 1
ATOM 838 N N . THR A 1 116 ? 36.387 35.167 -1.365 1.00 12.43 299 THR A N 1
ATOM 839 C CA . THR A 1 116 ? 36.409 36.369 -0.545 1.00 11.14 299 THR A CA 1
ATOM 840 C C . THR A 1 116 ? 35.242 36.316 0.425 1.00 11.60 299 THR A C 1
ATOM 841 O O . THR A 1 116 ? 34.101 36.103 -0.010 1.00 14.17 299 THR A O 1
ATOM 845 N N . VAL A 1 117 ? 35.490 36.554 1.706 1.00 10.39 300 VAL A N 1
ATOM 846 C CA . VAL A 1 117 ? 34.400 36.513 2.672 1.00 9.50 300 VAL A CA 1
ATOM 847 C C . VAL A 1 117 ? 33.528 37.763 2.606 1.00 11.15 300 VAL A C 1
ATOM 848 O O . VAL A 1 117 ? 34.018 38.885 2.742 1.00 10.79 300 VAL A O 1
ATOM 852 N N . ILE A 1 118 ? 32.229 37.541 2.438 1.00 11.33 301 ILE A N 1
ATOM 853 C CA . ILE A 1 118 ? 31.261 38.644 2.436 1.00 12.83 301 ILE A CA 1
ATOM 854 C C . ILE A 1 118 ? 30.972 38.902 3.914 1.00 14.02 301 ILE A C 1
ATOM 855 O O . ILE A 1 118 ? 30.221 38.138 4.521 1.00 14.99 301 ILE A O 1
ATOM 860 N N . SER A 1 119 ? 31.687 39.863 4.497 1.00 14.25 302 SER A N 1
ATOM 861 C CA . SER A 1 119 ? 31.586 40.140 5.913 1.00 15.85 302 SER A CA 1
ATOM 862 C C . SER A 1 119 ? 30.529 41.156 6.325 1.00 17.33 302 SER A C 1
ATOM 863 O O . SER A 1 119 ? 30.458 42.282 5.841 1.00 17.53 302 SER A O 1
ATOM 866 N N . GLU A 1 120 ? 29.812 40.780 7.389 1.00 17.51 303 GLU A N 1
ATOM 867 C CA . GLU A 1 120 ? 28.760 41.601 7.962 1.00 17.69 303 GLU A CA 1
ATOM 868 C C . GLU A 1 120 ? 29.290 42.967 8.380 1.00 17.17 303 GLU A C 1
ATOM 869 O O . GLU A 1 120 ? 28.795 44.005 7.959 1.00 18.47 303 GLU A O 1
ATOM 875 N N . GLU A 1 121 ? 30.338 42.968 9.176 1.00 16.05 304 GLU A N 1
ATOM 876 C CA . GLU A 1 121 ? 30.995 44.113 9.750 1.00 17.04 304 GLU A CA 1
ATOM 877 C C . GLU A 1 121 ? 31.591 45.085 8.741 1.00 15.41 304 GLU A C 1
ATOM 878 O O . GLU A 1 121 ? 31.663 46.278 9.046 1.00 14.52 304 GLU A O 1
ATOM 884 N N . LEU A 1 122 ? 32.068 44.598 7.599 1.00 14.72 305 LEU A N 1
ATOM 885 C CA . LEU A 1 122 ? 32.624 45.494 6.595 1.00 14.75 305 LEU A CA 1
ATOM 886 C C . LEU A 1 122 ? 31.498 46.205 5.838 1.00 15.49 305 LEU A C 1
ATOM 887 O O . LEU A 1 122 ? 31.785 47.191 5.168 1.00 15.92 305 LEU A O 1
ATOM 892 N N . GLY A 1 123 ? 30.280 45.674 5.866 1.00 15.10 306 GLY A N 1
ATOM 893 C CA . GLY A 1 123 ? 29.163 46.278 5.163 1.00 15.32 306 GLY A CA 1
ATOM 894 C C . GLY A 1 123 ? 28.953 45.603 3.809 1.00 16.34 306 GLY A C 1
ATOM 895 O O . GLY A 1 123 ? 28.217 46.112 2.964 1.00 16.78 306 GLY A O 1
ATOM 896 N N . MET A 1 124 ? 29.622 44.469 3.603 1.00 16.57 307 MET A N 1
ATOM 897 C CA . MET A 1 124 ? 29.489 43.756 2.334 1.00 16.05 307 MET A CA 1
ATOM 898 C C . MET A 1 124 ? 28.094 43.144 2.243 1.00 15.89 307 MET A C 1
ATOM 899 O O . MET A 1 124 ? 27.523 42.721 3.248 1.00 14.41 307 MET A O 1
ATOM 904 N N . LYS A 1 125 ? 27.543 43.164 1.037 1.00 16.33 308 LYS A N 1
ATOM 905 C CA . LYS A 1 125 ? 26.212 42.649 0.759 1.00 16.81 308 LYS A CA 1
ATOM 906 C C . LYS A 1 125 ? 26.288 41.357 -0.043 1.00 16.68 308 LYS A C 1
ATOM 907 O O . LYS A 1 125 ? 27.139 41.281 -0.928 1.00 17.04 308 LYS A O 1
ATOM 911 N N . LEU A 1 126 ? 25.389 40.405 0.201 1.00 16.59 309 LEU A N 1
ATOM 912 C CA . LEU A 1 126 ? 25.404 39.170 -0.580 1.00 18.32 309 LEU A CA 1
ATOM 913 C C . LEU A 1 126 ? 25.013 39.511 -2.019 1.00 18.54 309 LEU A C 1
ATOM 914 O O . LEU A 1 126 ? 25.553 39.009 -2.996 1.00 18.73 309 LEU A O 1
ATOM 919 N N . GLU A 1 127 ? 24.090 40.449 -2.146 1.00 19.90 310 GLU A N 1
ATOM 920 C CA . GLU A 1 127 ? 23.549 40.976 -3.372 1.00 20.07 310 GLU A CA 1
ATOM 921 C C . GLU A 1 127 ? 24.598 41.373 -4.398 1.00 20.43 310 GLU A C 1
ATOM 922 O O . GLU A 1 127 ? 24.345 41.243 -5.599 1.00 21.45 310 GLU A O 1
ATOM 928 N N . LYS A 1 128 ? 25.733 41.912 -3.984 1.00 21.05 311 LYS A N 1
ATOM 929 C CA . LYS A 1 128 ? 26.790 42.330 -4.881 1.00 22.36 311 LYS A CA 1
ATOM 930 C C . LYS A 1 128 ? 27.910 41.316 -5.035 1.00 23.32 311 LYS A C 1
ATOM 931 O O . LYS A 1 128 ? 28.808 41.558 -5.853 1.00 24.75 311 LYS A O 1
ATOM 937 N N . ALA A 1 129 ? 27.847 40.187 -4.333 1.00 23.20 312 ALA A N 1
ATOM 938 C CA . ALA A 1 129 ? 28.882 39.161 -4.473 1.00 22.76 312 ALA A CA 1
ATOM 939 C C . ALA A 1 129 ? 28.897 38.667 -5.916 1.00 22.43 312 ALA A C 1
ATOM 940 O O . ALA A 1 129 ? 27.838 38.456 -6.509 1.00 24.52 312 ALA A O 1
ATOM 942 N N . THR A 1 130 ? 30.076 38.547 -6.500 1.00 22.17 313 THR A N 1
ATOM 943 C CA . THR A 1 130 ? 30.209 38.100 -7.889 1.00 21.68 313 THR A CA 1
ATOM 944 C C . THR A 1 130 ? 30.851 36.723 -7.952 1.00 20.63 313 THR A C 1
ATOM 945 O O . THR A 1 130 ? 31.141 36.142 -6.901 1.00 20.42 313 THR A O 1
ATOM 949 N N . LEU A 1 131 ? 31.171 36.221 -9.142 1.00 19.99 314 LEU A N 1
ATOM 950 C CA . LEU A 1 131 ? 31.805 34.916 -9.287 1.00 19.21 314 LEU A CA 1
ATOM 951 C C . LEU A 1 131 ? 33.263 34.928 -8.834 1.00 18.99 314 LEU A C 1
ATOM 952 O O . LEU A 1 131 ? 33.851 33.879 -8.567 1.00 18.37 314 LEU A O 1
ATOM 957 N N . GLU A 1 132 ? 33.886 36.102 -8.827 1.00 18.91 315 GLU A N 1
ATOM 958 C CA . GLU A 1 132 ? 35.271 36.250 -8.411 1.00 19.04 315 GLU A CA 1
ATOM 959 C C . GLU A 1 132 ? 35.401 36.171 -6.892 1.00 18.28 315 GLU A C 1
ATOM 960 O O . GLU A 1 132 ? 36.416 35.726 -6.357 1.00 17.12 315 GLU A O 1
ATOM 963 N N . ASP A 1 133 ? 34.320 36.511 -6.195 1.00 17.55 316 ASP A N 1
ATOM 964 C CA . ASP A 1 133 ? 34.233 36.450 -4.755 1.00 15.78 316 ASP A CA 1
ATOM 965 C C . ASP A 1 133 ? 34.079 35.010 -4.270 1.00 14.86 316 ASP A C 1
ATOM 966 O O . ASP A 1 133 ? 34.407 34.737 -3.122 1.00 15.68 316 ASP A O 1
ATOM 971 N N . LEU A 1 134 ? 33.544 34.132 -5.105 1.00 13.81 317 LEU A N 1
ATOM 972 C CA . LEU A 1 134 ? 33.332 32.743 -4.744 1.00 14.85 317 LEU A CA 1
ATOM 973 C C . LEU A 1 134 ? 34.588 31.886 -4.856 1.00 14.89 317 LEU A C 1
ATOM 974 O O . LEU A 1 134 ? 35.343 31.975 -5.825 1.00 13.84 317 LEU A O 1
ATOM 979 N N . GLY A 1 135 ? 34.794 31.022 -3.864 1.00 14.25 318 GLY A N 1
ATOM 980 C CA . GLY A 1 135 ? 35.934 30.105 -3.891 1.00 12.33 318 GLY A CA 1
ATOM 981 C C . GLY A 1 135 ? 35.559 28.886 -4.721 1.00 11.40 318 GLY A C 1
ATOM 982 O O . GLY A 1 135 ? 34.423 28.790 -5.199 1.00 12.54 318 GLY A O 1
ATOM 983 N N . GLN A 1 136 ? 36.508 28.012 -5.027 1.00 11.34 319 GLN A N 1
ATOM 984 C CA . GLN A 1 136 ? 36.247 26.821 -5.826 1.00 12.33 319 GLN A CA 1
ATOM 985 C C . GLN A 1 136 ? 37.063 25.642 -5.292 1.00 11.96 319 GLN A C 1
ATOM 986 O O . GLN A 1 136 ? 38.074 25.850 -4.621 1.00 12.44 319 GLN A O 1
ATOM 992 N N . ALA A 1 137 ? 36.654 24.429 -5.634 1.00 11.58 320 ALA A N 1
ATOM 993 C CA . ALA A 1 137 ? 37.362 23.227 -5.212 1.00 10.49 320 ALA A CA 1
ATOM 994 C C . ALA A 1 137 ? 37.004 22.074 -6.141 1.00 12.35 320 ALA A C 1
ATOM 995 O O . ALA A 1 137 ? 36.045 22.177 -6.913 1.00 13.37 320 ALA A O 1
ATOM 997 N N . LYS A 1 138 ? 37.775 20.993 -6.096 1.00 11.46 321 LYS A N 1
ATOM 998 C CA . LYS A 1 138 ? 37.481 19.849 -6.963 1.00 13.27 321 LYS A CA 1
ATOM 999 C C . LYS A 1 138 ? 36.170 19.196 -6.543 1.00 13.10 321 LYS A C 1
ATOM 1000 O O . LYS A 1 138 ? 35.282 18.940 -7.354 1.00 14.19 321 LYS A O 1
ATOM 1003 N N . ARG A 1 139 ? 36.020 18.978 -5.239 1.00 12.19 322 ARG A N 1
ATOM 1004 C CA . ARG A 1 139 ? 34.831 18.321 -4.718 1.00 10.42 322 ARG A CA 1
ATOM 1005 C C . ARG A 1 139 ? 34.507 18.758 -3.300 1.00 10.79 322 ARG A C 1
ATOM 1006 O O . ARG A 1 139 ? 35.370 19.182 -2.537 1.00 8.75 322 ARG A O 1
ATOM 1011 N N . VAL A 1 140 ? 33.221 18.715 -2.977 1.00 11.43 323 VAL A N 1
ATOM 1012 C CA . VAL A 1 140 ? 32.696 19.016 -1.658 1.00 12.62 323 VAL A CA 1
ATOM 1013 C C . VAL A 1 140 ? 31.807 17.822 -1.276 1.00 13.58 323 VAL A C 1
ATOM 1014 O O . VAL A 1 140 ? 31.065 17.291 -2.099 1.00 14.01 323 VAL A O 1
ATOM 1018 N N . VAL A 1 141 ? 32.047 17.292 -0.087 1.00 13.70 324 VAL A N 1
ATOM 1019 C CA . VAL A 1 141 ? 31.289 16.160 0.413 1.00 12.83 324 VAL A CA 1
ATOM 1020 C C . VAL A 1 141 ? 30.696 16.575 1.762 1.00 12.36 324 VAL A C 1
ATOM 1021 O O . VAL A 1 141 ? 31.400 16.973 2.680 1.00 12.82 324 VAL A O 1
ATOM 1025 N N . ILE A 1 142 ? 29.365 16.606 1.797 1.00 11.97 325 ILE A N 1
ATOM 1026 C CA . ILE A 1 142 ? 28.641 16.990 2.994 1.00 10.33 325 ILE A CA 1
ATOM 1027 C C . ILE A 1 142 ? 27.822 15.816 3.531 1.00 9.65 325 ILE A C 1
ATOM 1028 O O . ILE A 1 142 ? 27.019 15.223 2.819 1.00 8.34 325 ILE A O 1
ATOM 1033 N N . THR A 1 143 ? 28.034 15.498 4.799 1.00 11.21 326 THR A N 1
ATOM 1034 C CA . THR A 1 143 ? 27.258 14.444 5.445 1.00 12.44 326 THR A CA 1
ATOM 1035 C C . THR A 1 143 ? 26.277 15.123 6.397 1.00 13.18 326 THR A C 1
ATOM 1036 O O . THR A 1 143 ? 26.194 16.349 6.492 1.00 11.60 326 THR A O 1
ATOM 1040 N N . LYS A 1 144 ? 25.584 14.313 7.186 1.00 15.11 327 LYS A N 1
ATOM 1041 C CA . LYS A 1 144 ? 24.670 14.814 8.202 1.00 15.71 327 LYS A CA 1
ATOM 1042 C C . LYS A 1 144 ? 25.362 15.837 9.096 1.00 14.86 327 LYS A C 1
ATOM 1043 O O . LYS A 1 144 ? 24.781 16.868 9.429 1.00 13.28 327 LYS A O 1
ATOM 1049 N N . ASP A 1 145 ? 26.568 15.503 9.578 1.00 16.24 328 ASP A N 1
ATOM 1050 C CA . ASP A 1 145 ? 27.269 16.385 10.493 1.00 16.73 328 ASP A CA 1
ATOM 1051 C C . ASP A 1 145 ? 28.617 16.930 10.083 1.00 15.22 328 ASP A C 1
ATOM 1052 O O . ASP A 1 145 ? 29.189 17.655 10.912 1.00 14.83 328 ASP A O 1
ATOM 1057 N N . THR A 1 146 ? 29.184 16.644 8.920 1.00 14.28 329 THR A N 1
ATOM 1058 C CA . THR A 1 146 ? 30.462 17.193 8.517 1.00 12.70 329 THR A CA 1
ATOM 1059 C C . THR A 1 146 ? 30.451 17.678 7.061 1.00 12.65 329 THR A C 1
ATOM 1060 O O . THR A 1 146 ? 29.700 17.224 6.202 1.00 11.03 329 THR A O 1
ATOM 1064 N N . THR A 1 147 ? 31.390 18.581 6.780 1.00 13.20 330 THR A N 1
ATOM 1065 C CA . THR A 1 147 ? 31.606 19.138 5.451 1.00 11.87 330 THR A CA 1
ATOM 1066 C C . THR A 1 147 ? 33.081 18.944 5.092 1.00 12.41 330 THR A C 1
ATOM 1067 O O . THR A 1 147 ? 33.947 19.184 5.935 1.00 12.53 330 THR A O 1
ATOM 1071 N N . THR A 1 148 ? 33.367 18.483 3.877 1.00 12.95 331 THR A N 1
ATOM 1072 C CA . THR A 1 148 ? 34.755 18.262 3.479 1.00 11.79 331 THR A CA 1
ATOM 1073 C C . THR A 1 148 ? 35.029 18.964 2.153 1.00 11.98 331 THR A C 1
ATOM 1074 O O . THR A 1 148 ? 34.303 18.782 1.177 1.00 12.97 331 THR A O 1
ATOM 1078 N N . ILE A 1 149 ? 36.037 19.834 2.164 1.00 10.95 332 ILE A N 1
ATOM 1079 C CA . ILE A 1 149 ? 36.423 20.583 0.972 1.00 10.99 332 ILE A CA 1
ATOM 1080 C C . ILE A 1 149 ? 37.723 20.004 0.423 1.00 12.57 332 ILE A C 1
ATOM 1081 O O . ILE A 1 149 ? 38.801 20.168 0.993 1.00 13.08 332 ILE A O 1
ATOM 1086 N N . ILE A 1 150 ? 37.605 19.307 -0.701 1.00 12.48 333 ILE A N 1
ATOM 1087 C CA . ILE A 1 150 ? 38.732 18.649 -1.337 1.00 12.59 333 ILE A CA 1
ATOM 1088 C C . ILE A 1 150 ? 39.360 19.491 -2.434 1.00 13.05 333 ILE A C 1
ATOM 1089 O O . ILE A 1 150 ? 38.681 19.935 -3.358 1.00 12.04 333 ILE A O 1
ATOM 1094 N N . ASP A 1 151 ? 40.674 19.692 -2.330 1.00 12.85 334 ASP A N 1
ATOM 1095 C CA . ASP A 1 151 ? 41.424 20.442 -3.323 1.00 12.14 334 ASP A CA 1
ATOM 1096 C C . ASP A 1 151 ? 40.955 21.856 -3.602 1.00 11.75 334 ASP A C 1
ATOM 1097 O O . ASP A 1 151 ? 40.585 22.174 -4.738 1.00 12.27 334 ASP A O 1
ATOM 1102 N N . GLY A 1 152 ? 41.069 22.769 -2.640 1.00 13.19 335 GLY A N 1
ATOM 1103 C CA . GLY A 1 152 ? 40.683 24.167 -2.920 1.00 14.02 335 GLY A CA 1
ATOM 1104 C C . GLY A 1 152 ? 41.573 24.655 -4.071 1.00 15.68 335 GLY A C 1
ATOM 1105 O O . GLY A 1 152 ? 42.695 24.145 -4.190 1.00 16.60 335 GLY A O 1
ATOM 1106 N N . VAL A 1 153 ? 41.140 25.654 -4.836 1.00 14.36 336 VAL A N 1
ATOM 1107 C CA . VAL A 1 153 ? 41.931 26.145 -5.954 1.00 12.93 336 VAL A CA 1
ATOM 1108 C C . VAL A 1 153 ? 42.708 27.418 -5.653 1.00 13.57 336 VAL A C 1
ATOM 1109 O O . VAL A 1 153 ? 43.258 28.021 -6.584 1.00 13.58 336 VAL A O 1
ATOM 1113 N N . GLY A 1 154 ? 42.845 27.814 -4.393 1.00 13.30 337 GLY A N 1
ATOM 1114 C CA . GLY A 1 154 ? 43.576 29.025 -4.054 1.00 13.66 337 GLY A CA 1
ATOM 1115 C C . GLY A 1 154 ? 45.060 29.000 -4.396 1.00 12.98 337 GLY A C 1
ATOM 1116 O O . GLY A 1 154 ? 45.661 27.973 -4.693 1.00 12.13 337 GLY A O 1
ATOM 1117 N N . GLU A 1 155 ? 45.693 30.168 -4.324 1.00 13.10 338 GLU A N 1
ATOM 1118 C CA . GLU A 1 155 ? 47.116 30.326 -4.596 1.00 14.78 338 GLU A CA 1
ATOM 1119 C C . GLU A 1 155 ? 47.972 29.684 -3.513 1.00 14.94 338 GLU A C 1
ATOM 1120 O O . GLU A 1 155 ? 47.805 29.938 -2.314 1.00 14.86 338 GLU A O 1
ATOM 1126 N N . GLU A 1 156 ? 48.967 28.897 -3.920 1.00 15.25 339 GLU A N 1
ATOM 1127 C CA . GLU A 1 156 ? 49.845 28.204 -2.993 1.00 16.27 339 GLU A CA 1
ATOM 1128 C C . GLU A 1 156 ? 50.573 29.090 -1.990 1.00 15.13 339 GLU A C 1
ATOM 1129 O O . GLU A 1 156 ? 50.762 28.720 -0.834 1.00 15.56 339 GLU A O 1
ATOM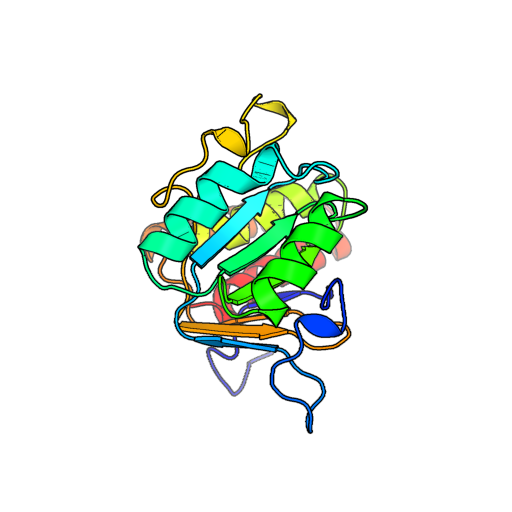 1135 N N . ALA A 1 157 ? 51.093 30.208 -2.482 1.00 15.13 340 ALA A N 1
ATOM 1136 C CA . ALA A 1 157 ? 51.825 31.162 -1.659 1.00 13.71 340 ALA A CA 1
ATOM 1137 C C . ALA A 1 157 ? 50.874 31.816 -0.663 1.00 12.78 340 ALA A C 1
ATOM 1138 O O . ALA A 1 157 ? 51.263 32.143 0.454 1.00 13.04 340 ALA A O 1
ATOM 1140 N N . ALA A 1 158 ? 49.640 32.038 -1.099 1.00 12.07 341 ALA A N 1
ATOM 1141 C CA . ALA A 1 158 ? 48.599 32.594 -0.238 1.00 10.26 341 ALA A CA 1
ATOM 1142 C C . ALA A 1 158 ? 48.259 31.578 0.851 1.00 8.68 341 ALA A C 1
ATOM 1143 O O . ALA A 1 158 ? 48.261 31.913 2.036 1.00 7.65 341 ALA A O 1
ATOM 1145 N N . ILE A 1 159 ? 48.068 30.315 0.468 1.00 8.74 342 ILE A N 1
ATOM 1146 C CA . ILE A 1 159 ? 47.777 29.252 1.428 1.00 7.92 342 ILE A CA 1
ATOM 1147 C C . ILE A 1 159 ? 48.949 29.068 2.383 1.00 9.56 342 ILE A C 1
ATOM 1148 O O . ILE A 1 159 ? 48.793 28.853 3.586 1.00 8.41 342 ILE A O 1
ATOM 1153 N N . GLN A 1 160 ? 50.167 29.144 1.837 1.00 10.24 343 GLN A N 1
ATOM 1154 C CA . GLN A 1 160 ? 51.390 29.044 2.606 1.00 11.52 343 GLN A CA 1
ATOM 1155 C C . GLN A 1 160 ? 51.497 30.179 3.615 1.00 10.88 343 GLN A C 1
ATOM 1156 O O . GLN A 1 160 ? 5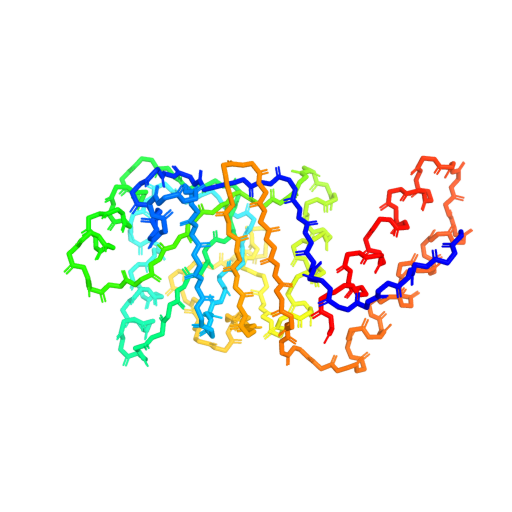1.769 29.974 4.796 1.00 12.62 343 GLN A O 1
ATOM 1162 N N . GLY A 1 161 ? 51.222 31.391 3.143 1.00 9.53 344 GLY A N 1
ATOM 1163 C CA . GLY A 1 161 ? 51.233 32.576 3.981 1.00 9.85 344 GLY A CA 1
ATOM 1164 C C . GLY A 1 161 ? 50.217 32.495 5.112 1.00 10.29 344 GLY A C 1
ATOM 1165 O O . GLY A 1 161 ? 50.486 32.950 6.227 1.00 9.34 344 GLY A O 1
ATOM 116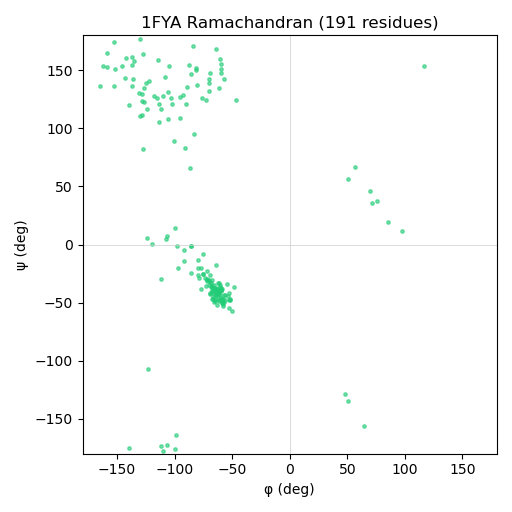6 N N . ARG A 1 162 ? 49.065 31.866 4.854 1.00 10.92 345 ARG A N 1
ATOM 1167 C CA . ARG A 1 162 ? 48.057 31.711 5.895 1.00 10.39 345 ARG A CA 1
ATOM 1168 C C . ARG A 1 162 ? 48.568 30.763 6.970 1.00 10.09 345 ARG A C 1
ATOM 1169 O O . ARG A 1 162 ? 48.368 31.014 8.156 1.00 9.72 345 ARG A O 1
ATOM 1177 N N . VAL A 1 163 ? 49.214 29.668 6.562 1.00 11.43 346 VAL A N 1
ATOM 1178 C CA . VAL A 1 163 ? 49.758 28.713 7.525 1.00 11.65 346 VAL A CA 1
ATOM 1179 C C . VAL A 1 163 ? 50.887 29.345 8.328 1.00 12.05 346 VAL A C 1
ATOM 1180 O O . VAL A 1 163 ? 50.951 29.172 9.545 1.00 11.96 346 VAL A O 1
ATOM 1184 N N . ALA A 1 164 ? 51.713 30.180 7.704 1.00 14.11 347 ALA A N 1
ATOM 1185 C CA . ALA A 1 164 ? 52.800 30.859 8.403 1.00 15.73 347 ALA A CA 1
ATOM 1186 C C . ALA A 1 164 ? 52.220 31.772 9.479 1.00 16.31 347 ALA A C 1
ATOM 1187 O O . ALA A 1 164 ? 52.739 31.861 10.591 1.00 18.33 347 ALA A O 1
ATOM 1189 N N . GLN A 1 165 ? 51.120 32.438 9.160 1.00 16.96 348 GLN A N 1
ATOM 1190 C CA . GLN A 1 165 ? 50.415 33.300 10.087 1.00 18.24 348 GLN A CA 1
ATOM 1191 C C . GLN A 1 165 ? 49.952 32.527 11.320 1.00 18.27 348 GLN A C 1
ATOM 1192 O O . GLN A 1 165 ? 50.124 33.008 12.443 1.00 19.82 348 GLN A O 1
ATOM 1198 N N . ILE A 1 166 ? 49.361 31.349 11.122 1.00 16.42 349 ILE A N 1
ATOM 1199 C CA . ILE A 1 166 ? 48.899 30.539 12.245 1.00 15.57 349 ILE A CA 1
ATOM 1200 C C . ILE A 1 166 ? 50.052 30.047 13.106 1.00 15.29 349 ILE A C 1
ATOM 1201 O O . ILE A 1 166 ? 49.963 30.071 14.339 1.00 15.31 349 ILE A O 1
ATOM 1206 N N . ARG A 1 167 ? 51.168 29.683 12.491 1.00 16.10 350 ARG A N 1
ATOM 1207 C CA . ARG A 1 167 ? 52.372 29.262 13.197 1.00 17.18 350 ARG A CA 1
ATOM 1208 C C . ARG A 1 167 ? 52.844 30.430 14.071 1.00 17.01 350 ARG A C 1
ATOM 1209 O O . ARG A 1 167 ? 53.220 30.255 15.226 1.00 17.42 350 ARG A O 1
ATOM 1217 N N . GLN A 1 168 ? 52.811 31.629 13.493 1.00 17.31 351 GLN A N 1
ATOM 1218 C CA . GLN A 1 168 ? 53.193 32.844 14.202 1.00 17.66 351 GLN A CA 1
ATOM 1219 C C . GLN A 1 168 ? 52.351 32.999 15.466 1.00 18.77 351 GLN A C 1
ATOM 1220 O O . GLN A 1 168 ? 52.908 33.203 16.548 1.00 17.88 351 GLN A O 1
ATOM 1223 N N . GLN A 1 169 ? 51.033 32.842 15.355 1.00 18.34 352 GLN A N 1
ATOM 1224 C CA . GLN A 1 169 ? 50.145 32.925 16.504 1.00 18.89 352 GLN A CA 1
ATOM 1225 C C . GLN A 1 169 ? 50.433 31.834 17.527 1.00 19.07 352 GLN A C 1
ATOM 1226 O O . GLN A 1 169 ? 50.420 32.079 18.733 1.00 18.53 352 GLN A O 1
ATOM 1232 N N . ILE A 1 170 ? 50.668 30.608 17.074 1.00 19.50 353 ILE A N 1
ATOM 1233 C CA . ILE A 1 170 ? 50.993 29.488 17.953 1.00 20.47 353 ILE A CA 1
ATOM 1234 C C . ILE A 1 170 ? 52.176 29.834 18.850 1.00 22.12 353 ILE A C 1
ATOM 1235 O O . ILE A 1 170 ? 52.179 29.565 20.053 1.00 21.61 353 ILE A O 1
ATOM 1240 N N . GLU A 1 171 ? 53.218 30.450 18.291 1.00 23.79 354 GLU A N 1
ATOM 1241 C CA . GLU A 1 171 ? 54.382 30.869 19.050 1.00 25.73 354 GLU A CA 1
ATOM 1242 C C . GLU A 1 171 ? 54.002 31.856 20.156 1.00 26.22 354 GLU A C 1
ATOM 1243 O O . GLU A 1 171 ? 54.517 31.786 21.272 1.00 26.82 354 GLU A O 1
ATOM 1249 N N . GLU A 1 172 ? 53.079 32.758 19.855 1.00 25.26 355 GLU A N 1
ATOM 1250 C CA . GLU A 1 172 ? 52.612 33.762 20.792 1.00 25.38 355 GLU A CA 1
ATOM 1251 C C . GLU A 1 172 ? 51.486 33.294 21.689 1.00 25.56 355 GLU A C 1
ATOM 1252 O O . GLU A 1 172 ? 51.059 34.031 22.579 1.00 27.31 355 GLU A O 1
ATOM 1258 N N . ALA A 1 173 ? 51.015 32.062 21.533 1.00 25.55 356 ALA A N 1
ATOM 1259 C CA . ALA A 1 173 ? 49.927 31.528 22.339 1.00 24.60 356 ALA A CA 1
ATOM 1260 C C . ALA A 1 173 ? 50.356 31.319 23.784 1.00 24.88 356 ALA A C 1
ATOM 1261 O O . ALA A 1 173 ? 51.503 30.968 24.047 1.00 24.24 356 ALA A O 1
ATOM 1263 N N . THR A 1 174 ? 49.414 31.487 24.708 1.00 25.07 357 THR A N 1
ATOM 1264 C CA . THR A 1 174 ? 49.682 31.348 26.129 1.00 25.32 357 THR A CA 1
ATOM 1265 C C . THR A 1 174 ? 49.086 30.080 26.726 1.00 26.09 357 THR A C 1
ATOM 1266 O O . THR A 1 174 ? 49.149 29.898 27.941 1.00 27.23 357 THR A O 1
ATOM 1270 N N . SER A 1 175 ? 48.501 29.230 25.897 1.00 26.23 358 SER A N 1
ATOM 1271 C CA . SER A 1 175 ? 47.863 28.015 26.389 1.00 26.85 358 SER A CA 1
ATOM 1272 C C . SER A 1 175 ? 47.992 26.859 25.415 1.00 26.71 358 SER A C 1
ATOM 1273 O O . SER A 1 175 ? 48.019 27.074 24.201 1.00 27.85 358 SER A O 1
ATOM 1276 N N . ASP A 1 176 ? 47.964 25.621 25.903 1.00 25.49 359 ASP A N 1
ATOM 1277 C CA . ASP A 1 176 ? 48.049 24.454 25.030 1.00 24.67 359 ASP A CA 1
ATOM 1278 C C . ASP A 1 176 ? 46.746 24.308 24.250 1.00 23.61 359 ASP A C 1
ATOM 1279 O O . ASP A 1 176 ? 46.706 23.814 23.129 1.00 22.86 359 ASP A O 1
ATOM 1284 N N . TYR A 1 177 ? 45.650 24.751 24.865 1.00 22.03 360 TYR A N 1
ATOM 1285 C CA . TYR A 1 177 ? 44.345 24.752 24.226 1.00 19.71 360 TYR A CA 1
ATOM 1286 C C . TYR A 1 177 ? 44.408 25.685 23.019 1.00 18.51 360 TYR A C 1
ATOM 1287 O O . TYR A 1 177 ? 44.104 25.283 21.900 1.00 17.46 360 TYR A O 1
ATOM 1296 N N . ASP A 1 178 ? 44.875 26.910 23.246 1.00 17.98 361 ASP A N 1
ATOM 1297 C CA . ASP A 1 178 ? 45.016 27.886 22.174 1.00 19.72 361 ASP A CA 1
ATOM 1298 C C . ASP A 1 178 ? 45.924 27.358 21.070 1.00 20.43 361 ASP A C 1
ATOM 1299 O O . ASP A 1 178 ? 45.510 27.342 19.906 1.00 20.54 361 ASP A O 1
ATOM 1304 N N . ARG A 1 179 ? 47.079 26.799 21.419 1.00 20.76 362 ARG A N 1
ATOM 1305 C CA . ARG A 1 179 ? 47.987 26.225 20.436 1.00 21.20 362 ARG A CA 1
ATOM 1306 C C . ARG A 1 179 ? 47.355 25.048 19.694 1.00 20.87 362 ARG A C 1
ATOM 1307 O O . ARG A 1 179 ? 47.606 24.872 18.502 1.00 20.70 362 ARG A O 1
ATOM 1315 N N . GLU A 1 180 ? 46.611 24.216 20.408 1.00 20.39 363 GLU A N 1
ATOM 1316 C CA . GLU A 1 180 ? 45.939 23.059 19.837 1.00 20.41 363 GLU A CA 1
ATOM 1317 C C . GLU A 1 180 ? 44.869 23.454 18.826 1.00 19.73 363 GLU A C 1
ATOM 1318 O O . GLU A 1 180 ? 44.828 22.959 17.698 1.00 20.22 363 GLU A O 1
ATOM 1321 N N . LYS A 1 181 ? 44.016 24.402 19.207 1.00 18.26 364 LYS A N 1
ATOM 1322 C CA . LYS A 1 181 ? 42.960 24.904 18.327 1.00 16.00 364 LYS A CA 1
ATOM 1323 C C . LYS A 1 181 ? 43.573 25.572 17.104 1.00 15.22 364 LYS A C 1
ATOM 1324 O O . LYS A 1 181 ? 43.097 25.409 15.980 1.00 13.85 364 LYS A O 1
ATOM 1330 N N . LEU A 1 182 ? 44.681 26.284 17.295 1.00 14.81 365 LEU A N 1
ATOM 1331 C CA . LEU A 1 182 ? 45.423 26.900 16.198 1.00 14.33 365 LEU A CA 1
ATOM 1332 C C . LEU A 1 182 ? 46.041 25.806 15.328 1.00 14.63 365 LEU A C 1
ATOM 1333 O O . LEU A 1 182 ? 45.893 25.804 14.104 1.00 15.17 365 LEU A O 1
ATOM 1338 N N . GLN A 1 183 ? 46.555 24.749 15.954 1.00 14.24 366 GLN A N 1
ATOM 1339 C CA . GLN A 1 183 ? 47.121 23.606 15.251 1.00 14.55 366 GLN A CA 1
ATOM 1340 C C . GLN A 1 183 ? 46.086 22.937 14.351 1.00 15.36 366 GLN A C 1
ATOM 1341 O O . GLN A 1 183 ? 46.403 22.432 13.273 1.00 14.62 366 GLN A O 1
ATOM 1343 N N . GLU A 1 184 ? 44.838 22.876 14.803 1.00 14.97 367 GLU A N 1
ATOM 1344 C CA . GLU A 1 184 ? 43.710 22.332 14.077 1.00 15.71 367 GLU A CA 1
ATOM 1345 C C . GLU A 1 184 ? 43.619 22.999 12.695 1.00 14.31 367 GLU A C 1
ATOM 1346 O O . GLU A 1 184 ? 43.522 22.379 11.649 1.00 13.52 367 GLU A O 1
ATOM 1352 N N . ARG A 1 185 ? 43.576 24.329 12.748 1.00 12.95 368 ARG A N 1
ATOM 1353 C CA . ARG A 1 185 ? 43.460 25.174 11.570 1.00 11.48 368 ARG A CA 1
ATOM 1354 C C . ARG A 1 185 ? 44.520 24.837 10.536 1.00 10.43 368 ARG A C 1
ATOM 1355 O O . ARG A 1 185 ? 44.202 24.603 9.366 1.00 10.03 368 ARG A O 1
ATOM 1363 N N . VAL A 1 186 ? 45.777 24.716 10.952 1.00 10.32 369 VAL A N 1
ATOM 1364 C CA . VAL A 1 186 ? 46.869 24.345 10.060 1.00 9.42 369 VAL A CA 1
ATOM 1365 C C . VAL A 1 186 ? 46.568 23.008 9.396 1.00 8.71 369 VAL A C 1
ATOM 1366 O O . VAL A 1 186 ? 46.604 22.871 8.173 1.00 8.35 369 VAL A O 1
ATOM 1370 N N . ALA A 1 187 ? 46.187 22.021 10.202 1.00 7.09 370 ALA A N 1
ATOM 1371 C CA . ALA A 1 187 ? 45.853 20.687 9.710 1.00 8.10 370 ALA A CA 1
ATOM 1372 C C . ALA A 1 187 ? 44.685 20.721 8.731 1.00 8.58 370 ALA A C 1
ATOM 1373 O O . ALA A 1 187 ? 44.702 20.010 7.723 1.00 8.33 370 ALA A O 1
ATOM 1375 N N . LYS A 1 188 ? 43.706 21.599 8.971 1.00 8.93 371 LYS A N 1
ATOM 1376 C CA . LYS A 1 188 ? 42.571 21.744 8.067 1.00 10.60 371 LYS A CA 1
ATOM 1377 C C . LYS A 1 188 ? 43.014 22.337 6.736 1.00 10.57 371 LYS A C 1
ATOM 1378 O O . LYS A 1 188 ? 42.554 21.909 5.676 1.00 10.73 371 LYS A O 1
ATOM 1384 N N . LEU A 1 189 ? 43.914 23.316 6.779 1.00 9.54 372 LEU A N 1
ATOM 1385 C CA . LEU A 1 189 ? 44.418 23.940 5.559 1.00 9.94 372 LEU A CA 1
ATOM 1386 C C . LEU A 1 189 ? 45.296 22.938 4.810 1.00 10.18 372 LEU A C 1
ATOM 1387 O O . LEU A 1 189 ? 45.147 22.758 3.602 1.00 9.52 372 LEU A O 1
ATOM 1392 N N . ALA A 1 190 ? 46.128 22.206 5.549 1.00 9.70 373 ALA A N 1
ATOM 1393 C CA . ALA A 1 190 ? 46.997 21.200 4.937 1.00 12.58 373 ALA A CA 1
ATOM 1394 C C . ALA A 1 190 ? 46.216 20.137 4.173 1.00 13.80 373 ALA A C 1
ATOM 1395 O O . ALA A 1 190 ? 46.635 19.658 3.118 1.00 15.21 373 ALA A O 1
ATOM 1397 N N . GLY A 1 191 ? 45.065 19.722 4.696 1.00 14.45 374 GLY A N 1
ATOM 1398 C CA . GLY A 1 191 ? 44.231 18.729 4.047 1.00 13.63 374 GLY A CA 1
ATOM 1399 C C . GLY A 1 191 ? 43.603 19.242 2.765 1.00 13.68 374 GLY A C 1
ATOM 1400 O O . GLY A 1 191 ? 43.258 18.446 1.884 1.00 13.98 374 GLY A O 1
ATOM 1401 N N . GLY A 1 192 ? 43.280 20.528 2.681 1.00 12.88 375 GLY A N 1
ATOM 1402 C CA . GLY A 1 192 ? 42.637 21.125 1.541 1.00 11.61 375 GLY A CA 1
ATOM 1403 C C . GLY A 1 192 ? 43.436 21.255 0.267 1.00 12.71 375 GLY A C 1
ATOM 1404 O O . GLY A 1 192 ? 42.873 21.311 -0.828 1.00 12.17 375 GLY A O 1
ATOM 1405 N N . VAL A 1 193 ? 44.754 21.337 0.366 1.00 14.30 376 VAL A N 1
ATOM 1406 C CA . VAL A 1 193 ? 45.622 21.496 -0.794 1.00 15.78 376 VAL A CA 1
ATOM 1407 C C . VAL A 1 193 ? 45.686 20.250 -1.659 1.00 18.00 376 VAL A C 1
ATOM 1408 O O . VAL A 1 193 ? 45.741 20.397 -2.899 1.00 20.80 376 VAL A O 1
#

Nearest PDB structures (foldseek):
  1fya-assembly1_A  TM=1.005E+00  e=5.383E-45  Escherichia coli
  1fy9-assembly1_A  TM=9.954E-01  e=4.399E-41  Escherichia coli
  3osx-assembly1_A  TM=9.895E-01  e=1.236E-38  Xenorhabdus nematophila
  5opw-assembly1_A  TM=9.744E-01  e=1.014E-36  Escherichia coli K-12
  3m6c-assembly1_A  TM=9.783E-01  e=3.435E-30  Mycobacterium tuberculosis H37Rv

GO terms:
  GO:0042802 identical protein binding (F, IPI)
  GO:0005515 protein binding (F, IPI)
  GO:0000287 magnesium ion binding (F, IDA)
  GO:0005524 ATP binding (F, IDA)
  GO:0005829 cytosol (C, IDA)
  GO:0016887 ATP hydrolysis activity (F, IDA)
  GO:0042802 identical protein binding (F, IDA)
  GO:1990220 GroEL-GroES complex (C, IDA)
  GO:0005515 protein binding (F, IMP)
  GO:0009314 response to radiation (P, IMP)
  GO:0006457 protein folding (P, IMP)
  GO:0009408 response to heat (P, IEP)
  GO:0019068 virion assembly (P, IMP)
  GO:0006457 protein folding (P, IDA)
  GO:0005829 cytosol (C, HDA)
  GO:0016020 membrane (C, HDA)

CATH classification: 3.50.7.10